Protein AF-A0A8L8JUY7-F1 (afdb_monomer_lite)

InterPro domains:
  IPR008166 Glycosyltransferase family 92 [PF01697] (178-238)

Secondary structure (DSSP, 8-state):
--B-PEEEETTEEEEEEEEE---GGGSS-EEEEEEEESS----EEE-TTS-EEE--S-EE-TT-TT-SBEEEEEEEEPPTT----SEEEEESSSEEEEEEEEEE-S---GGG-SEEEEEEEEEE-TTSS-HHHHHHHHHH--S-EEEEE--GGGHHHHHHHHTTT-EEEEEEB--SS-GGGBGGGGHHHHHHHHHHHHTTTEEEEEE--TTEEEEESS-TTTHHHHHS-TTB-EEPBPP-SS-S----EEE-GGGEEEE-SSSEEEESSTT-B---B-TTTEEEEE-SSSSS-TT--HHIIIIIHHHHHHHHHHHHHTTTT---

Foldseek 3Di:
DAQDWWDPDPFKTWSFWAFAQACFVVNGTWIKTKMWGQDWDWKWKAAPVRDIFTLPTWAFAPQQVNFSIGITISTGGADPPGDHDQWIWIDDPDTITGGHPYYFDNDQDPVQAQFAEEEQEFEDDDDPDDLLLLLLLLLVQQGEYEYEYADPVNVPSVVLVVVVVSHPDYHYYYDPDDLRRTPPSPRQVSVVVVLRVCRSHYQKYKFDYSQKDKDFLDDDPCQVVVVDDPQAAKEQEDDPDDDPFAQIIIGRSSQADGDDRGGRPGGSHPSHDYDYDYCNGMNMAGRDDDPTPPPPCVCCVVCVVVSVVSSVVSCVVSCVVPDD

pLDDT: mean 76.82, std 16.81, range [31.84, 97.31]

Organism: Heligmosomoides polygyrus (NCBI:txid6339)

Radius of gyration: 20.63 Å; chains: 1; bounding box: 58×47×54 Å

Sequence (324 aa):
LPKSFVNITSRTYALGAIHDARKGNMAAPCVRVLLVARFTQRFQCRFTSGAIVDGGKLYEMSENHAMAYGVYFLNCPVPDDEIVGDTVEVRCSFIARVPVIYNISKLVEAERYIYELTICLPFLFGRRYSGATLVEVFLMFRISLFVYLLHPRCCFIFSQHMALHTIRKLSRLRLPVDFKKIWHHGQLVAITDCLYRGMGVSRFVAFHDLDEFLIPQVSRSSTLNALFEENVASIPPSYVQISAKQTDCVVRPEMIFEQGIHHTSRVIQDHYVSPLVSNDILRLYHYKVSDGSKTDDTILENYGKLLRQRFEDVVERIGLYRSP

Structure (mmCIF, N/CA/C/O backbone):
data_AF-A0A8L8JUY7-F1
#
_entry.id   AF-A0A8L8JUY7-F1
#
loop_
_atom_site.group_PDB
_atom_site.id
_atom_site.type_symbol
_atom_site.label_atom_id
_atom_site.label_alt_id
_atom_site.label_comp_id
_atom_site.label_asym_id
_atom_site.label_entity_id
_atom_site.label_seq_id
_atom_site.pdbx_PDB_ins_code
_atom_site.Cartn_x
_atom_site.Cartn_y
_atom_site.Cartn_z
_atom_site.occupancy
_atom_site.B_iso_or_equiv
_atom_site.auth_seq_id
_atom_site.auth_comp_id
_atom_site.auth_asym_id
_atom_site.auth_atom_id
_atom_site.pdbx_PDB_model_num
ATOM 1 N N . LEU A 1 1 ? 0.920 18.711 0.097 1.00 42.81 1 LEU A N 1
ATOM 2 C CA . LEU A 1 1 ? 1.233 18.640 1.545 1.00 42.81 1 LEU A CA 1
ATOM 3 C C . LEU A 1 1 ? 1.702 17.225 1.879 1.00 42.81 1 LEU A C 1
ATOM 5 O O . LEU A 1 1 ? 1.214 16.303 1.231 1.00 42.81 1 LEU A O 1
ATOM 9 N N . PRO A 1 2 ? 2.675 17.036 2.789 1.00 59.06 2 PRO A N 1
ATOM 10 C CA . PRO A 1 2 ? 3.068 15.699 3.225 1.00 59.06 2 PRO A CA 1
ATOM 11 C C . PRO A 1 2 ? 1.879 14.984 3.870 1.00 59.06 2 PRO A C 1
ATOM 13 O O . PRO A 1 2 ? 1.101 15.618 4.580 1.00 59.06 2 PRO A O 1
ATOM 16 N N . LYS A 1 3 ? 1.739 13.677 3.630 1.00 74.94 3 LYS A N 1
ATOM 17 C CA . LYS A 1 3 ? 0.745 12.882 4.351 1.00 74.94 3 LYS A CA 1
ATOM 18 C C . LYS A 1 3 ? 1.127 12.839 5.828 1.00 74.94 3 LYS A C 1
ATOM 20 O O . LYS A 1 3 ? 2.264 12.499 6.167 1.00 74.94 3 LYS A O 1
ATOM 25 N N . SER A 1 4 ? 0.181 13.216 6.678 1.00 83.44 4 SER A N 1
ATOM 26 C CA . SER A 1 4 ? 0.314 13.228 8.131 1.00 83.44 4 SER A CA 1
ATOM 27 C C . SER A 1 4 ? -0.442 12.057 8.733 1.00 83.44 4 SER A C 1
ATOM 29 O O . SER A 1 4 ? -1.545 11.743 8.293 1.00 83.44 4 SER A O 1
ATOM 31 N N . PHE A 1 5 ? 0.131 11.457 9.768 1.00 93.56 5 PHE A N 1
ATOM 32 C CA . PHE A 1 5 ? -0.549 10.419 10.525 1.00 93.56 5 PHE A CA 1
ATOM 33 C C . PHE A 1 5 ? -1.476 11.034 11.572 1.00 93.56 5 PHE A C 1
ATOM 35 O O . PHE A 1 5 ? -1.113 12.004 12.240 1.00 93.56 5 PHE A O 1
ATOM 42 N N . VAL A 1 6 ? -2.644 10.428 11.750 1.00 95.19 6 VAL A N 1
ATOM 43 C CA . VAL A 1 6 ? -3.541 10.672 12.877 1.00 95.19 6 VAL A CA 1
ATOM 44 C C . VAL A 1 6 ? -3.044 9.859 14.067 1.00 95.19 6 VAL A C 1
ATOM 46 O O . VAL A 1 6 ? -2.837 8.649 13.969 1.00 95.19 6 VAL A O 1
ATOM 49 N N . ASN A 1 7 ? -2.839 10.522 15.200 1.00 94.75 7 ASN A N 1
ATOM 50 C CA . ASN A 1 7 ? -2.499 9.853 16.448 1.00 94.75 7 ASN A CA 1
ATOM 51 C C . ASN A 1 7 ? -3.759 9.190 17.032 1.00 94.75 7 ASN A C 1
ATOM 53 O O . ASN A 1 7 ? -4.730 9.886 17.319 1.00 94.75 7 ASN A O 1
ATOM 57 N N . ILE A 1 8 ? -3.747 7.863 17.179 1.00 93.50 8 ILE A N 1
ATOM 58 C CA . ILE A 1 8 ? -4.854 7.099 17.777 1.00 93.50 8 ILE A CA 1
ATOM 59 C C . ILE A 1 8 ? -4.574 6.866 19.264 1.00 93.50 8 ILE A C 1
ATOM 61 O O . ILE A 1 8 ? -5.425 7.092 20.121 1.00 93.50 8 ILE A O 1
ATOM 65 N N . THR A 1 9 ? -3.356 6.417 19.569 1.00 92.12 9 THR A N 1
ATOM 66 C CA . THR A 1 9 ? -2.832 6.232 20.927 1.00 92.12 9 THR A CA 1
ATOM 67 C C . THR A 1 9 ? -1.348 6.583 20.939 1.00 92.12 9 THR A C 1
ATOM 69 O O . THR A 1 9 ? -0.710 6.662 19.893 1.00 92.12 9 THR A O 1
ATOM 72 N N . SER A 1 10 ? -0.730 6.665 22.120 1.00 91.25 10 SER A N 1
ATOM 73 C CA . SER A 1 10 ? 0.714 6.932 22.256 1.00 91.25 10 SER A CA 1
ATOM 74 C C . SER A 1 10 ? 1.639 5.954 21.509 1.00 91.25 10 SER A C 1
ATOM 76 O O . SER A 1 10 ? 2.845 6.187 21.451 1.00 91.25 10 SER A O 1
ATOM 78 N N . ARG A 1 11 ? 1.105 4.847 20.971 1.00 93.25 11 ARG A N 1
ATOM 79 C CA . ARG A 1 11 ? 1.847 3.801 20.254 1.00 93.25 11 ARG A CA 1
ATOM 80 C C . ARG A 1 11 ? 1.153 3.318 18.974 1.00 93.25 11 ARG A C 1
ATOM 82 O O . ARG A 1 11 ? 1.563 2.286 18.445 1.00 93.25 11 ARG A O 1
ATOM 89 N N . THR A 1 12 ? 0.104 4.002 18.508 1.00 94.81 12 THR A N 1
ATOM 90 C CA . THR A 1 12 ? -0.666 3.627 17.308 1.00 94.81 12 THR A CA 1
ATOM 91 C C . THR A 1 12 ? -1.020 4.865 16.500 1.00 94.81 12 THR A C 1
ATOM 93 O O . THR A 1 12 ? -1.640 5.798 17.012 1.00 94.81 12 THR A O 1
ATOM 96 N N . TYR A 1 13 ? -0.662 4.848 15.221 1.00 95.81 13 TYR A N 1
ATOM 97 C CA . TYR A 1 13 ? -0.811 5.979 14.313 1.00 95.81 13 TYR A CA 1
ATOM 98 C C . TYR A 1 13 ? -1.468 5.520 13.014 1.00 95.81 13 TYR A C 1
ATOM 100 O O . TYR A 1 13 ? -1.022 4.538 12.428 1.00 95.81 13 TYR A O 1
ATOM 108 N N . ALA A 1 14 ? -2.484 6.233 12.535 1.00 96.00 14 ALA A N 1
ATOM 109 C CA . ALA A 1 14 ? -3.163 5.923 11.280 1.00 96.00 14 ALA A CA 1
ATOM 110 C C . ALA A 1 14 ? -2.691 6.843 10.155 1.00 96.00 14 ALA A C 1
ATOM 112 O O . ALA A 1 14 ? -2.712 8.060 10.317 1.00 96.00 14 ALA A O 1
ATOM 113 N N . LEU A 1 15 ? -2.306 6.291 9.001 1.00 95.31 15 LEU A N 1
ATOM 114 C CA . LEU A 1 15 ? -2.060 7.113 7.808 1.00 95.31 15 LEU A CA 1
ATOM 115 C C . LEU A 1 15 ? -3.378 7.631 7.213 1.00 95.31 15 LEU A C 1
ATOM 117 O O . LEU A 1 15 ? -3.451 8.756 6.725 1.00 95.31 15 LEU A O 1
ATOM 121 N N . GLY A 1 16 ? -4.403 6.784 7.236 1.00 96.12 16 GLY A N 1
ATOM 122 C CA . GLY A 1 16 ? -5.716 7.031 6.659 1.00 96.12 16 GLY A CA 1
ATOM 123 C C . GLY A 1 16 ? -6.511 5.733 6.548 1.00 96.12 16 GLY A C 1
ATOM 124 O O . GLY A 1 16 ? -5.988 4.643 6.800 1.00 96.12 16 GLY A O 1
ATOM 125 N N . ALA A 1 17 ? -7.775 5.873 6.179 1.00 97.31 17 ALA A N 1
ATOM 126 C CA . ALA A 1 17 ? -8.701 4.782 5.952 1.00 97.31 17 ALA A CA 1
ATOM 127 C C . ALA A 1 17 ? -8.963 4.579 4.452 1.00 97.31 17 ALA A C 1
ATOM 129 O O . ALA A 1 17 ? -8.913 5.519 3.660 1.00 97.31 17 ALA A O 1
ATOM 130 N N . ILE A 1 18 ? -9.243 3.346 4.060 1.00 96.19 18 ILE A N 1
ATOM 131 C CA . ILE A 1 18 ? -9.614 2.948 2.705 1.00 96.19 18 ILE A CA 1
ATOM 132 C C . ILE A 1 18 ? -11.001 2.338 2.794 1.00 96.19 18 ILE A C 1
ATOM 134 O O . ILE A 1 18 ? -11.175 1.355 3.508 1.00 96.19 18 ILE A O 1
ATOM 138 N N . HIS A 1 19 ? -11.969 2.880 2.067 1.00 95.12 19 HIS A N 1
ATOM 139 C CA . HIS A 1 19 ? -13.214 2.166 1.831 1.00 95.12 19 HIS A CA 1
ATOM 140 C C . HIS A 1 19 ? -12.973 1.142 0.723 1.00 95.12 19 HIS A C 1
ATOM 142 O O . HIS A 1 19 ? -12.777 1.516 -0.430 1.00 95.12 19 HIS A O 1
ATOM 148 N N . ASP A 1 20 ? -12.916 -0.137 1.080 1.00 93.25 20 ASP A N 1
ATOM 149 C CA . ASP A 1 20 ? -12.695 -1.241 0.155 1.00 93.25 20 ASP A CA 1
ATOM 150 C C . ASP A 1 20 ? -14.010 -1.988 -0.068 1.00 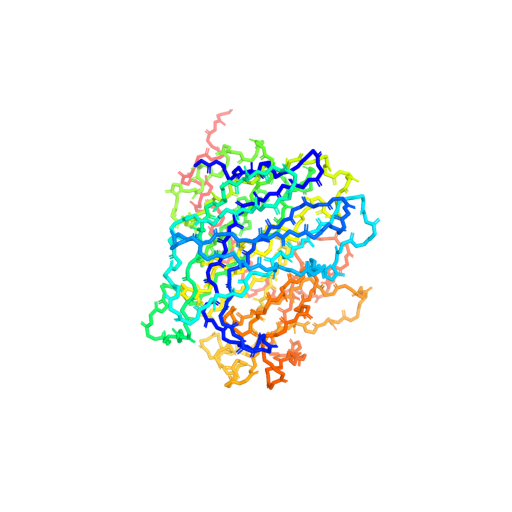93.25 20 ASP A C 1
ATOM 152 O O . ASP A 1 20 ? -14.409 -2.840 0.730 1.00 93.25 20 ASP A O 1
ATOM 156 N N . ALA A 1 21 ? -14.710 -1.645 -1.152 1.00 91.19 21 ALA A N 1
ATOM 157 C CA . ALA A 1 21 ? -15.993 -2.259 -1.466 1.00 91.19 21 ALA A CA 1
ATOM 158 C C . ALA A 1 21 ? -15.854 -3.683 -2.035 1.00 91.19 21 ALA A C 1
ATOM 160 O O . ALA A 1 21 ? -16.863 -4.382 -2.185 1.00 91.19 21 ALA A O 1
ATOM 161 N N . ARG A 1 22 ? -14.629 -4.128 -2.357 1.00 89.00 22 ARG A N 1
ATOM 162 C CA . ARG A 1 22 ? -14.361 -5.487 -2.841 1.00 89.00 22 ARG A CA 1
ATOM 163 C C . ARG A 1 22 ? -14.648 -6.476 -1.712 1.00 89.00 22 ARG A C 1
ATOM 165 O O . ARG A 1 22 ? -14.161 -6.314 -0.599 1.00 89.00 22 ARG A O 1
ATOM 172 N N . LYS A 1 23 ? -15.416 -7.531 -2.000 1.00 78.25 23 LYS A N 1
ATOM 173 C CA . LYS A 1 23 ? -15.716 -8.573 -1.001 1.00 78.25 23 LYS A CA 1
ATOM 174 C C . LYS A 1 23 ? -14.525 -9.501 -0.765 1.00 78.25 23 LYS A C 1
ATOM 176 O O . LYS A 1 23 ? -14.267 -9.870 0.376 1.00 78.25 23 LYS A O 1
ATOM 181 N N . GLY A 1 24 ? -13.779 -9.835 -1.823 1.00 75.62 24 GLY A N 1
ATOM 182 C CA . GLY A 1 24 ? -12.614 -10.718 -1.742 1.00 75.62 24 GLY A CA 1
ATOM 183 C C . GLY A 1 24 ? -12.865 -11.984 -0.913 1.00 75.62 24 GLY A C 1
ATOM 184 O O . GLY A 1 24 ? -13.995 -12.451 -0.787 1.00 75.62 24 GLY A O 1
ATOM 185 N N . ASN A 1 25 ? -11.815 -12.460 -0.252 1.00 77.81 25 ASN A N 1
ATOM 186 C CA . ASN A 1 25 ? -11.887 -13.478 0.800 1.00 77.81 25 ASN A CA 1
ATOM 187 C C . ASN A 1 25 ? -12.339 -12.918 2.169 1.00 77.81 25 ASN A C 1
ATOM 189 O O . ASN A 1 25 ? -12.130 -13.554 3.198 1.00 77.81 25 ASN A O 1
ATOM 193 N N . MET A 1 26 ? -12.906 -11.709 2.224 1.00 70.06 26 MET A N 1
ATOM 194 C CA . MET A 1 26 ? -13.279 -11.040 3.480 1.00 70.06 26 MET A CA 1
ATOM 195 C C . MET A 1 26 ? -14.757 -11.160 3.843 1.00 70.06 26 MET A C 1
ATOM 197 O O . MET A 1 26 ? -15.187 -10.557 4.822 1.00 70.06 26 MET A O 1
ATOM 201 N N . ALA A 1 27 ? -15.535 -11.893 3.045 1.00 77.38 27 ALA A N 1
ATOM 202 C CA . ALA A 1 27 ? -16.989 -12.043 3.141 1.00 77.38 27 ALA A CA 1
ATOM 203 C C . ALA A 1 27 ? -17.819 -10.754 2.917 1.00 77.38 27 ALA A C 1
ATOM 205 O O . ALA A 1 27 ? -18.896 -10.839 2.325 1.00 77.38 27 ALA A O 1
ATOM 206 N N . ALA A 1 28 ? -17.331 -9.565 3.295 1.00 84.94 28 ALA A N 1
ATOM 207 C CA . ALA A 1 28 ? -18.049 -8.291 3.192 1.00 84.94 28 ALA A CA 1
ATOM 208 C C . ALA A 1 28 ? -17.132 -7.097 2.830 1.00 84.94 28 ALA A C 1
ATOM 210 O O . ALA A 1 28 ? -15.917 -7.171 3.036 1.00 84.94 28 ALA A O 1
ATOM 211 N N . PRO A 1 29 ? -17.699 -5.988 2.301 1.00 91.12 29 PRO A N 1
ATOM 212 C CA . PRO A 1 29 ? -17.009 -4.702 2.187 1.00 91.12 29 PRO A CA 1
ATOM 213 C C . PRO A 1 29 ? -16.414 -4.240 3.520 1.00 91.12 29 PRO A C 1
ATOM 215 O O . PRO A 1 29 ? -16.967 -4.500 4.591 1.00 91.12 29 PRO A O 1
ATOM 218 N N . CYS A 1 30 ? -15.293 -3.527 3.463 1.00 93.62 30 CYS A N 1
ATOM 219 C CA . CYS A 1 30 ? -14.545 -3.173 4.661 1.00 93.62 30 CYS A CA 1
ATOM 220 C C . CYS A 1 30 ? -13.948 -1.768 4.569 1.00 93.62 30 CYS A C 1
ATOM 222 O O . CYS A 1 30 ? -13.365 -1.397 3.552 1.00 93.62 30 CYS A O 1
ATOM 224 N N . VAL A 1 31 ? -14.022 -0.999 5.656 1.00 96.00 31 VAL A N 1
ATOM 225 C CA . VAL A 1 31 ? -13.144 0.155 5.845 1.00 96.00 31 VAL A CA 1
ATOM 226 C C . VAL A 1 31 ? -11.861 -0.313 6.516 1.00 96.00 31 VAL A C 1
ATOM 228 O O . VAL A 1 31 ? -11.876 -0.809 7.640 1.00 96.00 31 VAL A O 1
ATOM 231 N N . ARG A 1 32 ? -10.734 -0.139 5.830 1.00 95.56 32 ARG A N 1
ATOM 232 C CA . ARG A 1 32 ? -9.413 -0.544 6.310 1.00 95.56 32 ARG A CA 1
ATOM 233 C C . ARG A 1 32 ? -8.631 0.660 6.768 1.00 95.56 32 ARG A C 1
ATOM 235 O O . ARG A 1 32 ? -8.347 1.547 5.967 1.00 95.56 32 ARG A O 1
ATOM 242 N N . VAL A 1 33 ? -8.219 0.682 8.024 1.00 97.19 33 VAL A N 1
ATOM 243 C CA . VAL A 1 33 ? -7.339 1.733 8.529 1.00 97.19 33 VAL A CA 1
ATOM 244 C C . VAL A 1 33 ? -5.900 1.244 8.479 1.00 97.19 33 VAL A C 1
ATOM 246 O O . VAL A 1 33 ? -5.567 0.253 9.128 1.00 97.19 33 VAL A O 1
ATOM 249 N N . LEU A 1 34 ? -5.053 1.934 7.711 1.00 96.81 34 LEU A N 1
ATOM 250 C CA . LEU A 1 34 ? -3.624 1.633 7.628 1.00 96.81 34 LEU A CA 1
ATOM 251 C C . LEU A 1 34 ? -2.909 2.209 8.852 1.00 96.81 34 LEU A C 1
ATOM 253 O O . LEU A 1 34 ? -2.829 3.431 9.019 1.00 96.81 34 LEU A O 1
ATOM 257 N N . LEU A 1 35 ? -2.387 1.324 9.696 1.00 96.38 35 LEU A N 1
ATOM 258 C CA . LEU A 1 35 ? -1.795 1.652 10.986 1.00 96.38 35 LEU A CA 1
ATOM 259 C C . LEU A 1 35 ? -0.292 1.372 11.015 1.00 96.38 35 LEU A C 1
ATOM 261 O O . LEU A 1 35 ? 0.181 0.375 10.479 1.00 96.38 35 LEU A O 1
ATOM 265 N N . VAL A 1 36 ? 0.439 2.217 11.738 1.00 96.31 36 VAL A N 1
ATOM 266 C CA . VAL A 1 36 ? 1.770 1.926 12.281 1.00 96.31 36 VAL A CA 1
ATOM 267 C C . VAL A 1 36 ? 1.619 1.773 13.793 1.00 96.31 36 VAL A C 1
ATOM 269 O O . VAL A 1 36 ? 1.204 2.722 14.465 1.00 96.31 36 VAL A O 1
ATOM 272 N N . ALA A 1 37 ? 1.927 0.593 14.335 1.00 95.06 37 ALA A N 1
ATOM 273 C CA . ALA A 1 37 ? 1.639 0.258 15.732 1.00 95.06 37 ALA A CA 1
ATOM 274 C C . ALA A 1 37 ? 2.726 -0.610 16.385 1.00 95.06 37 ALA A C 1
ATOM 276 O O . ALA A 1 37 ? 3.396 -1.387 15.709 1.00 95.06 37 ALA A O 1
ATOM 277 N N . ARG A 1 38 ? 2.899 -0.478 17.710 1.00 91.38 38 ARG A N 1
ATOM 278 C CA . ARG A 1 38 ? 3.869 -1.271 18.498 1.00 91.38 38 ARG A CA 1
ATOM 279 C C . ARG A 1 38 ? 3.331 -2.636 18.952 1.00 91.38 38 ARG A C 1
ATOM 281 O O . ARG A 1 38 ? 4.103 -3.568 19.123 1.00 91.38 38 ARG A O 1
ATOM 288 N N . PHE A 1 39 ? 2.025 -2.740 19.200 1.00 73.81 39 PHE A N 1
ATOM 289 C CA . PHE A 1 39 ? 1.366 -3.952 19.700 1.00 73.81 39 PHE A CA 1
ATOM 290 C C . PHE A 1 39 ? -0.046 -4.062 19.125 1.00 73.81 39 PHE A C 1
ATOM 292 O O . PHE A 1 39 ? -0.686 -3.042 18.864 1.00 73.81 39 PHE A O 1
ATOM 299 N N . THR A 1 40 ? -0.559 -5.286 18.993 1.00 68.88 40 THR A N 1
ATOM 300 C CA . THR A 1 40 ? -1.950 -5.523 18.598 1.00 68.88 40 THR A CA 1
ATOM 301 C C . THR A 1 40 ? -2.887 -5.196 19.758 1.00 68.88 40 THR A C 1
ATOM 303 O O . THR A 1 40 ? -2.897 -5.889 20.775 1.00 68.88 40 THR A O 1
ATOM 306 N N . GLN A 1 41 ? -3.679 -4.141 19.598 1.00 79.62 41 GLN A N 1
ATOM 307 C CA . GLN A 1 41 ? -4.780 -3.776 20.489 1.00 79.62 41 GLN A CA 1
ATOM 308 C C . GLN A 1 41 ? -6.101 -3.979 19.735 1.00 79.62 41 GLN A C 1
ATOM 310 O O . GLN A 1 41 ? -6.107 -3.990 18.502 1.00 79.62 41 GLN A O 1
ATOM 315 N N . ARG A 1 42 ? -7.212 -4.178 20.453 1.00 88.75 42 ARG A N 1
ATOM 316 C CA . ARG A 1 42 ? -8.540 -4.238 19.824 1.00 88.75 42 ARG A CA 1
ATOM 317 C C . ARG A 1 42 ? -9.078 -2.824 19.679 1.00 88.75 42 ARG A C 1
ATOM 319 O O . ARG A 1 42 ? -9.016 -2.044 20.628 1.00 88.75 42 ARG A O 1
ATOM 326 N N . PHE A 1 43 ? -9.600 -2.518 18.502 1.00 93.38 43 PHE A N 1
ATOM 327 C CA . PHE A 1 43 ? -10.190 -1.225 18.188 1.00 93.38 43 PHE A CA 1
ATOM 328 C C . PHE A 1 43 ? -11.600 -1.436 17.655 1.00 93.38 43 PHE A C 1
ATOM 330 O O . PHE A 1 43 ? -11.873 -2.421 16.971 1.00 93.38 43 PHE A O 1
ATOM 337 N N . GLN A 1 44 ? -12.477 -0.483 17.937 1.00 95.81 44 GLN A N 1
ATOM 338 C CA . GLN A 1 44 ? -13.793 -0.407 17.316 1.00 95.81 44 GLN A CA 1
ATOM 339 C C . GLN A 1 44 ? -13.811 0.718 16.294 1.00 95.81 44 GLN A C 1
ATOM 341 O O . GLN A 1 44 ? -13.071 1.696 16.418 1.00 95.81 44 GLN A O 1
ATOM 346 N N . CYS A 1 45 ? -14.691 0.598 15.313 1.00 96.50 45 CYS A N 1
ATOM 347 C CA . CYS A 1 45 ? -14.892 1.621 14.303 1.00 96.50 45 CYS A CA 1
ATOM 348 C C . CYS A 1 45 ? -16.325 2.118 14.399 1.00 96.50 45 CYS A C 1
ATOM 350 O O . CYS A 1 45 ? -17.250 1.312 14.480 1.00 96.50 45 CYS A O 1
ATOM 352 N N . ARG A 1 46 ? -16.504 3.437 14.416 1.00 96.19 46 ARG A N 1
ATOM 353 C CA . ARG A 1 46 ? -17.816 4.066 14.334 1.00 96.19 46 ARG A CA 1
ATOM 354 C C . ARG A 1 46 ? -17.947 4.809 13.013 1.00 96.19 46 ARG A C 1
ATOM 356 O O . ARG A 1 46 ? -17.095 5.631 12.666 1.00 96.19 46 ARG A O 1
ATOM 363 N N . PHE A 1 47 ? -19.005 4.480 12.288 1.00 95.75 47 PHE A N 1
ATOM 364 C CA . PHE A 1 47 ? -19.327 5.066 10.996 1.00 95.75 47 PHE A CA 1
ATOM 365 C C . PHE A 1 47 ? -20.240 6.289 11.141 1.00 95.75 47 PHE A C 1
ATOM 367 O O . PHE A 1 47 ? -20.658 6.650 12.246 1.00 95.75 47 PHE A O 1
ATOM 374 N N . THR A 1 48 ? -20.512 6.963 10.023 1.00 89.81 48 THR A N 1
ATOM 375 C CA . THR A 1 48 ? -21.215 8.251 9.995 1.00 89.81 48 THR A CA 1
ATOM 376 C C . THR A 1 48 ? -22.660 8.142 10.483 1.00 89.81 48 THR A C 1
ATOM 378 O O . THR A 1 48 ? -23.115 9.057 11.167 1.00 89.81 48 THR A O 1
ATOM 381 N N . SER A 1 49 ? -23.350 7.024 10.228 1.00 90.44 49 SER A N 1
ATOM 382 C CA . SER A 1 49 ? -24.705 6.784 10.756 1.00 90.44 49 SER A CA 1
ATOM 383 C C . SER A 1 49 ? -24.740 6.624 12.285 1.00 90.44 49 SER A C 1
ATOM 385 O O . SER A 1 49 ? -25.792 6.722 12.913 1.00 90.44 49 SER A O 1
ATOM 387 N N . GLY A 1 50 ? -23.580 6.363 12.896 1.00 91.19 50 GLY A N 1
ATOM 388 C CA . GLY A 1 50 ? -23.440 5.996 14.296 1.00 91.19 50 GLY A CA 1
ATOM 389 C C . GLY A 1 50 ? -23.243 4.500 14.541 1.00 91.19 50 GLY A C 1
ATOM 390 O O . GLY A 1 50 ? -22.942 4.157 15.686 1.00 91.19 50 GLY A O 1
ATOM 391 N N . ALA A 1 51 ? -23.338 3.640 13.518 1.00 94.75 51 ALA A N 1
ATOM 392 C CA . ALA A 1 51 ? -23.053 2.210 13.634 1.00 94.75 51 ALA A CA 1
ATOM 393 C C . ALA A 1 51 ? -21.642 1.959 14.190 1.00 94.75 51 ALA A C 1
ATOM 395 O O . ALA A 1 51 ? -20.676 2.596 13.764 1.00 94.75 51 ALA A O 1
ATOM 396 N N . ILE A 1 52 ? -21.523 1.032 15.145 1.00 95.50 52 ILE A N 1
ATOM 397 C CA . ILE A 1 52 ? -20.257 0.660 15.788 1.00 95.50 52 ILE A CA 1
ATOM 398 C C . ILE A 1 52 ? -19.971 -0.809 15.500 1.00 95.50 52 ILE A C 1
ATOM 400 O O . ILE A 1 52 ? -20.805 -1.666 15.783 1.00 95.50 52 ILE A O 1
ATOM 404 N N . VAL A 1 53 ? -18.774 -1.098 14.996 1.00 95.25 53 VAL A N 1
ATOM 405 C CA . VAL A 1 53 ? -18.311 -2.461 14.705 1.00 95.25 53 VAL A CA 1
ATOM 406 C C . VAL A 1 53 ? -17.014 -2.768 15.452 1.00 95.25 53 VAL A C 1
ATOM 408 O O . VAL A 1 53 ? -16.177 -1.882 15.650 1.00 95.25 53 VAL A O 1
ATOM 411 N N . ASP A 1 54 ? -16.834 -4.024 15.870 1.00 93.81 54 ASP A N 1
ATOM 412 C CA . ASP A 1 54 ? -15.527 -4.513 16.327 1.00 93.81 54 ASP A CA 1
ATOM 413 C C . ASP A 1 54 ? -14.629 -4.698 15.099 1.00 93.81 54 ASP A C 1
ATOM 415 O O . ASP A 1 54 ? -14.953 -5.475 14.202 1.00 93.81 54 ASP A O 1
ATOM 419 N N . GLY A 1 55 ? -13.505 -3.980 15.053 1.00 89.31 55 GLY A N 1
ATOM 420 C CA . GLY A 1 55 ? -12.510 -4.153 13.994 1.00 89.31 55 GLY A CA 1
ATOM 421 C C . GLY A 1 55 ? -11.619 -5.385 14.202 1.00 89.31 55 GLY A C 1
ATOM 422 O O . GLY A 1 55 ? -10.729 -5.663 13.398 1.00 89.31 55 GLY A O 1
ATOM 423 N N . GLY A 1 56 ? -11.846 -6.128 15.290 1.00 85.81 56 GLY A N 1
ATOM 424 C CA . GLY A 1 56 ? -11.238 -7.422 15.549 1.00 85.81 56 GLY A CA 1
ATOM 425 C C . GLY A 1 56 ? -9.744 -7.342 15.855 1.00 85.81 56 GLY A C 1
ATOM 426 O O . GLY A 1 56 ? -9.230 -6.361 16.402 1.00 85.81 56 GLY A O 1
ATOM 427 N N . LYS A 1 57 ? -9.033 -8.430 15.542 1.00 88.69 57 LYS A N 1
ATOM 428 C CA . LYS A 1 57 ? -7.570 -8.471 15.617 1.00 88.69 57 LYS A CA 1
ATOM 429 C C . LYS A 1 57 ? -7.002 -7.699 14.428 1.00 88.69 57 LYS A C 1
ATOM 431 O O . LYS A 1 57 ? -7.405 -7.938 13.292 1.00 88.69 57 LYS A O 1
ATOM 436 N N . LEU A 1 58 ? -6.024 -6.833 14.692 1.00 93.38 58 LEU A N 1
ATOM 437 C CA . LEU A 1 58 ? -5.262 -6.185 13.629 1.00 93.38 58 LEU A CA 1
ATOM 438 C C . LEU A 1 58 ? -4.657 -7.233 12.691 1.00 93.38 58 LEU A C 1
ATOM 440 O O . LEU A 1 58 ? -4.019 -8.188 13.140 1.00 93.38 58 LEU A O 1
ATOM 444 N N . TYR A 1 59 ? -4.840 -7.021 11.395 1.00 93.12 59 TYR A N 1
ATOM 445 C CA . TYR A 1 59 ? -4.145 -7.779 10.373 1.00 93.12 59 TYR A CA 1
ATOM 446 C C . TYR A 1 59 ? -2.701 -7.290 10.303 1.00 93.12 59 TYR A C 1
ATOM 448 O O . TYR A 1 59 ? -2.457 -6.132 9.967 1.00 93.12 59 TYR A O 1
ATOM 456 N N . GLU A 1 60 ? -1.764 -8.157 10.666 1.00 93.75 60 GLU A N 1
ATOM 457 C CA . GLU A 1 60 ? -0.334 -7.885 10.594 1.00 93.75 60 GLU A CA 1
ATOM 458 C C . GLU A 1 60 ? 0.182 -8.148 9.178 1.00 93.75 60 GLU A C 1
ATOM 460 O O . GLU A 1 60 ? -0.065 -9.218 8.627 1.00 93.75 60 GLU A O 1
ATOM 465 N N . MET A 1 61 ? 0.888 -7.177 8.595 1.00 92.44 61 MET A N 1
ATOM 466 C CA . MET A 1 61 ? 1.521 -7.350 7.286 1.00 92.44 61 MET A CA 1
ATOM 467 C C . MET A 1 61 ? 2.772 -8.234 7.376 1.00 92.44 61 MET A C 1
ATOM 469 O O . MET A 1 61 ? 3.481 -8.238 8.384 1.00 92.44 61 MET A O 1
ATOM 473 N N . SER A 1 62 ? 3.070 -8.947 6.290 1.00 88.38 62 SER A N 1
ATOM 474 C CA . SER A 1 62 ? 3.991 -10.094 6.259 1.00 88.38 62 SER A CA 1
ATOM 475 C C . SER A 1 62 ? 5.464 -9.738 6.506 1.00 88.38 62 SER A C 1
ATOM 477 O O . SER A 1 62 ? 6.254 -10.600 6.882 1.00 88.38 62 SER A O 1
ATOM 479 N N . GLU A 1 63 ? 5.848 -8.467 6.359 1.00 86.56 63 GLU A N 1
ATOM 480 C CA . GLU A 1 63 ? 7.245 -8.014 6.461 1.00 86.56 63 GLU A CA 1
ATOM 481 C C . GLU A 1 63 ? 7.468 -6.996 7.589 1.00 86.56 63 GLU A C 1
ATOM 483 O O . GLU A 1 63 ? 8.212 -6.025 7.454 1.00 86.56 63 GLU A O 1
ATOM 488 N N . ASN A 1 64 ? 6.846 -7.218 8.746 1.00 89.75 64 ASN A N 1
ATOM 489 C CA . ASN A 1 64 ? 7.153 -6.436 9.949 1.00 89.75 64 ASN A CA 1
ATOM 490 C C . ASN A 1 64 ? 8.472 -6.841 10.629 1.00 89.75 64 ASN A C 1
ATOM 492 O O . ASN A 1 64 ? 9.021 -6.051 11.401 1.00 89.75 64 ASN A O 1
ATOM 496 N N . HIS A 1 65 ? 8.990 -8.048 10.355 1.00 88.50 65 HIS A N 1
ATOM 497 C CA . HIS A 1 65 ? 10.281 -8.565 10.848 1.00 88.50 65 HIS A CA 1
ATOM 498 C C . HIS A 1 65 ? 10.513 -8.380 12.360 1.00 88.50 65 HIS A C 1
ATOM 500 O O . HIS A 1 65 ? 11.618 -8.057 12.793 1.00 88.50 65 HIS A O 1
ATOM 506 N N . ALA A 1 66 ? 9.460 -8.563 13.167 1.00 88.50 66 ALA A N 1
ATOM 507 C CA . ALA A 1 66 ? 9.492 -8.422 14.628 1.00 88.50 66 ALA A CA 1
ATOM 508 C C . ALA A 1 66 ? 10.069 -7.079 15.130 1.00 88.50 66 ALA A C 1
ATOM 510 O O . ALA A 1 66 ? 10.565 -6.974 16.255 1.00 88.50 66 ALA A O 1
ATOM 511 N N . MET A 1 67 ? 10.008 -6.036 14.299 1.00 92.75 67 MET A N 1
ATOM 512 C CA . MET A 1 67 ? 10.453 -4.703 14.675 1.00 92.75 67 MET A CA 1
ATOM 513 C C . MET A 1 67 ? 9.537 -4.105 15.737 1.00 92.75 67 MET A C 1
ATOM 515 O O . MET A 1 67 ? 8.378 -4.489 15.883 1.00 92.75 67 MET A O 1
ATOM 519 N N . ALA A 1 68 ? 10.058 -3.123 16.480 1.00 94.44 68 ALA A N 1
ATOM 520 C CA . ALA A 1 68 ? 9.297 -2.496 17.554 1.00 94.44 68 ALA A CA 1
ATOM 521 C C . ALA A 1 68 ? 7.958 -1.937 17.053 1.00 94.44 68 ALA A C 1
ATOM 523 O O . ALA A 1 68 ? 6.967 -2.061 17.749 1.00 94.44 68 ALA A O 1
ATOM 524 N N . TYR A 1 69 ? 7.916 -1.337 15.867 1.00 96.25 69 TYR A N 1
ATOM 525 C CA . TYR A 1 69 ? 6.685 -0.968 15.183 1.00 96.25 69 TYR A CA 1
ATOM 526 C C . TYR A 1 69 ? 6.517 -1.807 13.920 1.00 96.25 69 TYR A C 1
ATOM 528 O O . TYR A 1 69 ? 7.459 -1.953 13.140 1.00 96.25 69 TYR A O 1
ATOM 536 N N . GLY A 1 70 ? 5.292 -2.277 13.709 1.00 95.19 70 GLY A N 1
ATOM 537 C CA . GLY A 1 70 ? 4.844 -2.918 12.480 1.00 95.19 70 GLY A CA 1
ATOM 538 C C . GLY A 1 70 ? 3.778 -2.095 11.760 1.00 95.19 70 GLY A C 1
ATOM 539 O O . GLY A 1 70 ? 3.244 -1.121 12.303 1.00 95.19 70 GLY A O 1
ATOM 540 N N . VAL A 1 71 ? 3.470 -2.508 10.537 1.00 95.19 71 VAL A N 1
ATOM 541 C CA . VAL A 1 71 ? 2.369 -2.014 9.715 1.00 95.19 71 VAL A CA 1
ATOM 542 C C . VAL A 1 71 ? 1.214 -3.008 9.781 1.00 95.19 71 VAL A C 1
ATOM 544 O O . VAL A 1 71 ? 1.416 -4.225 9.719 1.00 95.19 71 VAL A O 1
ATOM 547 N N . TYR A 1 72 ? 0.007 -2.477 9.954 1.00 95.88 72 TYR A N 1
ATOM 548 C CA . TYR A 1 72 ? -1.199 -3.263 10.169 1.00 95.88 72 TYR A CA 1
ATOM 549 C C . TYR A 1 72 ? -2.391 -2.676 9.419 1.00 95.88 72 TYR A C 1
ATOM 551 O O . TYR A 1 72 ? -2.463 -1.464 9.202 1.00 95.88 72 TYR A O 1
ATOM 559 N N . PHE A 1 73 ? -3.381 -3.522 9.145 1.00 95.62 73 PHE A N 1
ATOM 560 C CA . PHE A 1 73 ? -4.743 -3.075 8.880 1.00 95.62 73 PHE A CA 1
ATOM 561 C C . PHE A 1 73 ? -5.642 -3.322 10.089 1.00 95.62 73 PHE A C 1
ATOM 563 O O . PHE A 1 73 ? -5.740 -4.440 10.594 1.00 95.62 73 PHE A O 1
ATOM 570 N N . LEU A 1 74 ? -6.353 -2.281 10.516 1.00 95.69 74 LEU A N 1
ATOM 571 C CA . LEU A 1 74 ? -7.604 -2.451 11.249 1.00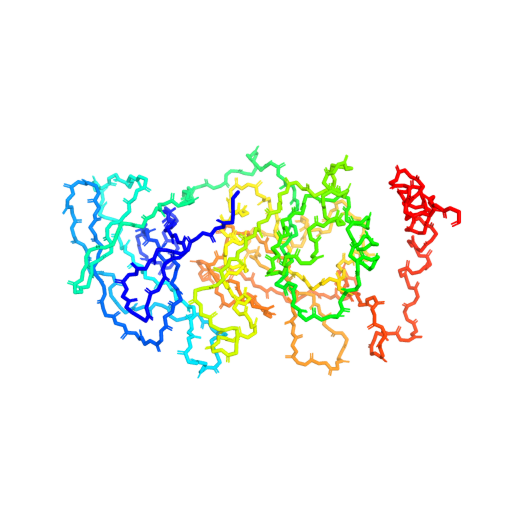 95.69 74 LEU A CA 1
ATOM 572 C C . LEU A 1 74 ? -8.722 -2.595 10.218 1.00 95.69 74 LEU A C 1
ATOM 574 O O . LEU A 1 74 ? -8.960 -1.665 9.450 1.00 95.69 74 LEU A O 1
ATOM 578 N N . ASN A 1 75 ? -9.377 -3.750 10.189 1.00 94.62 75 ASN A N 1
ATOM 579 C CA . ASN A 1 75 ? -10.444 -4.040 9.239 1.00 94.62 75 ASN A CA 1
ATOM 580 C C . ASN A 1 75 ? -11.794 -3.835 9.929 1.00 94.62 75 ASN A C 1
ATOM 582 O O . ASN A 1 75 ? -12.148 -4.603 10.814 1.00 94.62 75 ASN A O 1
ATOM 586 N N . CYS A 1 76 ? -12.535 -2.808 9.528 1.00 95.19 76 CYS A N 1
ATOM 587 C CA . CYS A 1 76 ? -13.872 -2.497 10.019 1.00 95.19 76 CYS A CA 1
ATOM 588 C C . CYS A 1 76 ? -14.910 -2.978 8.987 1.00 95.19 76 CYS A C 1
ATOM 590 O O . CYS A 1 76 ? -15.054 -2.324 7.948 1.00 95.19 76 CYS A O 1
ATOM 592 N N . PRO A 1 77 ? -15.611 -4.107 9.191 1.00 94.56 77 PRO A N 1
ATOM 593 C CA . PRO A 1 77 ? -16.673 -4.532 8.278 1.00 94.56 77 PRO A CA 1
ATOM 594 C C . PRO A 1 77 ? -17.738 -3.439 8.153 1.00 94.56 77 PRO A C 1
ATOM 596 O O . PRO A 1 77 ? -18.135 -2.857 9.162 1.00 94.56 77 PRO A O 1
ATOM 599 N N . VAL A 1 78 ? -18.164 -3.136 6.929 1.00 94.06 78 VAL A N 1
ATOM 600 C CA . VAL A 1 78 ? -19.194 -2.122 6.669 1.00 94.06 78 VAL A CA 1
ATOM 601 C C . VAL A 1 78 ? -20.567 -2.802 6.745 1.00 94.06 78 VAL A C 1
ATOM 603 O O . VAL A 1 78 ? -20.782 -3.751 5.988 1.00 94.06 78 VAL A O 1
ATOM 606 N N . PRO A 1 79 ? -21.476 -2.377 7.644 1.00 92.44 79 PRO A N 1
ATOM 607 C CA . PRO A 1 79 ? -22.852 -2.883 7.679 1.00 92.44 79 PRO A CA 1
ATOM 608 C C . PRO A 1 79 ? -23.599 -2.621 6.360 1.00 92.44 79 PRO A C 1
ATOM 610 O O . PRO A 1 79 ? -23.301 -1.643 5.680 1.00 92.44 79 PRO A O 1
ATOM 613 N N . ASP A 1 80 ? -24.582 -3.458 6.010 1.00 87.75 80 ASP A N 1
ATOM 614 C CA . ASP A 1 80 ? -25.249 -3.410 4.693 1.00 87.75 80 ASP A CA 1
ATOM 615 C C . ASP A 1 80 ? -25.927 -2.060 4.378 1.00 87.75 80 ASP A C 1
ATOM 617 O O . ASP A 1 80 ? -25.875 -1.608 3.234 1.00 87.75 80 ASP A O 1
ATOM 621 N N . ASP A 1 81 ? -26.486 -1.385 5.387 1.00 85.56 81 ASP A N 1
ATOM 622 C CA . ASP A 1 81 ? -27.169 -0.087 5.246 1.00 85.56 81 ASP A CA 1
ATOM 623 C C . ASP A 1 81 ? -26.256 1.124 5.531 1.00 85.56 81 ASP A C 1
ATOM 625 O O . ASP A 1 81 ? -26.718 2.265 5.621 1.00 85.56 81 ASP A O 1
ATOM 629 N N . GLU A 1 82 ? -24.949 0.904 5.709 1.00 89.75 82 GLU A N 1
ATOM 630 C CA . GLU A 1 82 ? -24.019 1.967 6.081 1.00 89.75 82 GLU A CA 1
ATOM 631 C C . GLU A 1 82 ? -23.485 2.725 4.862 1.00 89.75 82 GLU A C 1
ATOM 633 O O . GLU A 1 82 ? -22.923 2.151 3.926 1.00 89.75 82 GLU A O 1
ATOM 638 N N . ILE A 1 83 ? -23.554 4.056 4.925 1.00 88.44 83 ILE A N 1
ATOM 639 C CA . ILE A 1 83 ? -22.850 4.930 3.987 1.00 88.44 83 ILE A CA 1
ATOM 640 C C . ILE A 1 83 ? -21.506 5.316 4.600 1.00 88.44 83 ILE A C 1
ATOM 642 O O . ILE A 1 83 ? -21.435 5.989 5.630 1.00 88.44 83 ILE A O 1
ATOM 646 N N . VAL A 1 84 ? -20.420 4.929 3.934 1.00 92.31 84 VAL A N 1
ATOM 647 C CA . VAL A 1 84 ? -19.073 5.325 4.350 1.00 92.31 84 VAL A CA 1
ATOM 648 C C . VAL A 1 84 ? -18.825 6.783 3.962 1.00 92.31 84 VAL A C 1
ATOM 650 O O . VAL A 1 84 ? -18.648 7.098 2.787 1.00 92.31 84 VAL A O 1
ATOM 653 N N . GLY A 1 85 ? -18.822 7.671 4.958 1.00 93.19 85 GLY A N 1
ATOM 654 C CA . GLY A 1 85 ? -18.459 9.077 4.784 1.00 93.19 85 GLY A CA 1
ATOM 655 C C . GLY A 1 85 ? -16.947 9.310 4.668 1.00 93.19 85 GLY A C 1
ATOM 656 O O . GLY A 1 85 ? -16.142 8.381 4.670 1.00 93.19 85 GLY A O 1
ATOM 657 N N . ASP A 1 86 ? -16.541 10.582 4.648 1.00 95.62 86 ASP A N 1
ATOM 658 C CA . ASP A 1 86 ? -15.135 10.990 4.469 1.00 95.62 86 ASP A CA 1
ATOM 659 C C . ASP A 1 86 ? -14.230 10.689 5.675 1.00 95.62 86 ASP A C 1
ATOM 661 O O . ASP A 1 86 ? -13.012 10.870 5.617 1.00 95.62 86 ASP A O 1
ATOM 665 N N . THR A 1 87 ? -14.801 10.255 6.800 1.00 96.50 87 THR A N 1
ATOM 666 C CA . THR A 1 87 ? -14.052 9.899 8.010 1.00 96.50 87 THR A CA 1
ATOM 667 C C . THR A 1 87 ? -14.665 8.686 8.695 1.00 96.50 87 THR A C 1
ATOM 669 O O . THR A 1 87 ? -15.882 8.515 8.692 1.00 96.50 87 THR A O 1
ATOM 672 N N . VAL A 1 88 ? -13.817 7.889 9.343 1.00 97.25 88 VAL A N 1
ATOM 673 C CA . VAL A 1 88 ? -14.214 6.829 10.275 1.00 97.25 88 VAL A CA 1
ATOM 674 C C . VAL A 1 88 ? -13.648 7.145 11.658 1.00 97.25 88 VAL A C 1
ATOM 676 O O . VAL A 1 88 ? -12.499 7.575 11.792 1.00 97.25 88 VAL A O 1
ATOM 679 N N . GLU A 1 89 ? -14.449 6.966 12.704 1.00 97.31 89 GLU A N 1
ATOM 680 C CA . GLU A 1 89 ? -13.984 7.129 14.080 1.00 97.31 89 GLU A CA 1
ATOM 681 C C . GLU A 1 89 ? -13.373 5.815 14.571 1.00 97.31 89 GLU A C 1
ATOM 683 O O . GLU A 1 89 ? -14.068 4.811 14.701 1.00 97.31 89 GLU A O 1
ATOM 688 N N . VAL A 1 90 ? -12.077 5.818 14.878 1.00 96.44 90 VAL A N 1
ATOM 689 C CA . VAL A 1 90 ? -11.388 4.685 15.505 1.00 96.44 90 VAL A CA 1
ATOM 690 C C . VAL A 1 90 ? -11.407 4.877 17.016 1.00 96.44 90 VAL A C 1
ATOM 692 O O . VAL A 1 90 ? -10.957 5.903 17.531 1.00 96.44 90 VAL A O 1
ATOM 695 N N . ARG A 1 91 ? -11.938 3.884 17.729 1.00 93.50 91 ARG A N 1
ATOM 696 C CA . ARG A 1 91 ? -12.154 3.910 19.176 1.00 93.50 91 ARG A CA 1
ATOM 697 C C . ARG A 1 91 ? -11.277 2.875 19.872 1.00 93.50 91 ARG A C 1
ATOM 699 O O . ARG A 1 91 ? -11.300 1.693 19.535 1.00 93.50 91 ARG A O 1
ATOM 706 N N . CYS A 1 92 ? -10.546 3.338 20.877 1.00 88.00 92 CYS A N 1
ATOM 707 C CA . CYS A 1 92 ? -9.918 2.508 21.904 1.00 88.00 92 CYS A CA 1
ATOM 708 C C . CYS A 1 92 ? -10.213 3.162 23.261 1.00 88.00 92 CYS A C 1
ATOM 710 O O . CYS A 1 92 ? -11.369 3.240 23.660 1.00 88.00 92 CYS A O 1
ATOM 712 N N . SER A 1 93 ? -9.200 3.715 23.931 1.00 85.38 93 SER A N 1
ATOM 713 C CA . SER A 1 93 ? -9.381 4.554 25.126 1.00 85.38 93 SER A CA 1
ATOM 714 C C . SER A 1 93 ? -9.822 5.978 24.774 1.00 85.38 93 SER A C 1
ATOM 716 O O . SER A 1 93 ? -10.445 6.655 25.583 1.00 85.38 93 SER A O 1
ATOM 718 N N . PHE A 1 94 ? -9.507 6.417 23.556 1.00 87.62 94 PHE A N 1
ATOM 719 C CA . PHE A 1 94 ? -9.882 7.709 22.996 1.00 87.62 94 PHE A CA 1
ATOM 720 C C . PHE A 1 94 ? -10.539 7.497 21.633 1.00 87.62 94 PHE A C 1
ATOM 722 O O . PHE A 1 94 ? -10.446 6.411 21.048 1.00 87.62 94 PHE A O 1
ATOM 729 N N . ILE A 1 95 ? -11.205 8.540 21.143 1.00 93.81 95 ILE A N 1
ATOM 730 C CA . ILE A 1 95 ? -11.794 8.573 19.806 1.00 93.81 95 ILE A CA 1
ATOM 731 C C . ILE A 1 95 ? -10.867 9.384 18.908 1.00 93.81 95 ILE A C 1
ATOM 733 O O . ILE A 1 95 ? -10.562 10.537 19.209 1.00 93.81 95 ILE A O 1
ATOM 737 N N . ALA A 1 96 ? -10.445 8.788 17.800 1.00 95.75 96 ALA A N 1
ATOM 738 C CA . ALA A 1 96 ? -9.680 9.466 16.768 1.00 95.75 96 ALA A CA 1
ATOM 739 C C . ALA A 1 96 ? -10.447 9.434 15.446 1.00 95.75 96 ALA A C 1
ATOM 741 O O . ALA A 1 96 ? -10.916 8.382 15.014 1.00 95.75 96 ALA A O 1
ATOM 742 N N . ARG A 1 97 ? -10.567 10.589 14.788 1.00 96.75 97 ARG A N 1
ATOM 743 C CA . ARG A 1 97 ? -11.219 10.702 13.477 1.00 96.75 97 ARG A CA 1
ATOM 744 C C . ARG A 1 97 ? -10.172 10.486 12.394 1.00 96.75 97 ARG A C 1
ATOM 746 O O . ARG A 1 97 ? -9.236 11.274 12.278 1.00 96.75 97 ARG A O 1
ATOM 753 N N . VAL A 1 98 ? -10.314 9.412 11.627 1.00 97.12 98 VAL A N 1
ATOM 754 C CA . VAL A 1 98 ? -9.374 9.041 10.568 1.00 97.12 98 VAL A CA 1
ATOM 755 C C . VAL A 1 98 ? -10.011 9.325 9.208 1.00 97.12 98 VAL A C 1
ATOM 757 O O . VAL A 1 98 ? -11.116 8.844 8.961 1.00 97.12 98 VAL A O 1
ATOM 760 N N . PRO A 1 99 ? -9.354 10.087 8.316 1.00 96.88 99 PRO A N 1
ATOM 761 C CA . PRO A 1 99 ? -9.903 10.384 6.999 1.00 96.88 99 PRO A CA 1
ATOM 762 C C . PRO A 1 99 ? -9.907 9.145 6.104 1.00 96.88 99 PRO A C 1
ATOM 764 O O . PRO A 1 99 ? -8.920 8.408 6.059 1.00 96.88 99 PRO A O 1
ATOM 767 N N . VAL A 1 100 ? -10.987 8.956 5.351 1.00 96.69 100 VAL A N 1
ATOM 768 C CA . VAL A 1 100 ? -11.062 7.997 4.248 1.00 96.69 100 VAL A CA 1
ATOM 769 C C . VAL A 1 100 ? -10.364 8.629 3.047 1.00 96.69 100 VAL A C 1
ATOM 771 O O . VAL A 1 100 ? -10.831 9.600 2.466 1.00 96.69 100 VAL A O 1
ATOM 774 N N . ILE A 1 101 ? -9.181 8.117 2.716 1.00 93.81 101 ILE A N 1
ATOM 775 C CA . ILE A 1 101 ? -8.289 8.691 1.700 1.00 93.81 101 ILE A CA 1
ATOM 776 C C . ILE A 1 101 ? -8.437 8.029 0.329 1.00 93.81 101 ILE A C 1
ATOM 778 O O . ILE A 1 101 ? -7.993 8.607 -0.663 1.00 93.81 101 ILE A O 1
ATOM 782 N N . TYR A 1 102 ? -9.045 6.841 0.276 1.00 93.31 102 TYR A N 1
ATOM 783 C CA . TYR A 1 102 ? -9.313 6.094 -0.951 1.00 93.31 102 TYR A CA 1
ATOM 784 C C . TYR A 1 102 ? -10.679 5.410 -0.869 1.00 93.31 102 TYR A C 1
ATOM 786 O O . TYR A 1 102 ? -11.044 4.876 0.179 1.00 93.31 102 TYR A O 1
ATOM 794 N N . ASN A 1 103 ? -11.399 5.404 -1.990 1.00 93.00 103 ASN A N 1
ATOM 795 C CA . ASN A 1 103 ? -12.674 4.714 -2.151 1.00 93.00 103 ASN A CA 1
ATOM 796 C C . ASN A 1 103 ? -12.555 3.747 -3.334 1.00 93.00 103 ASN A C 1
ATOM 798 O O . ASN A 1 103 ? -12.453 4.173 -4.484 1.00 93.00 103 ASN A O 1
ATOM 802 N N . ILE A 1 104 ? -12.485 2.454 -3.033 1.00 91.56 104 ILE A N 1
ATOM 803 C CA . ILE A 1 104 ? -12.253 1.384 -3.998 1.00 91.56 104 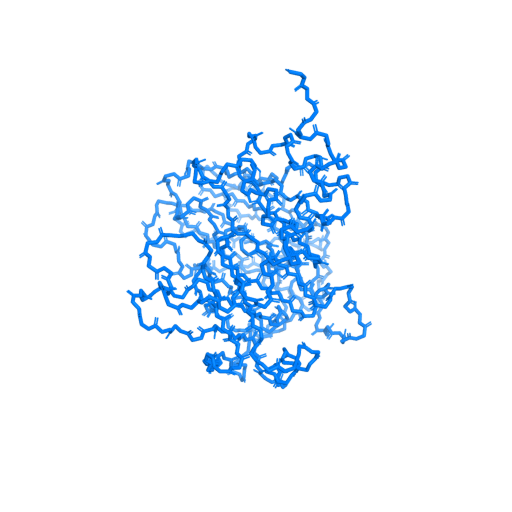ILE A CA 1
ATOM 804 C C . ILE A 1 104 ? -13.591 0.727 -4.314 1.00 91.56 104 ILE A C 1
ATOM 806 O O . ILE A 1 104 ? -14.265 0.200 -3.431 1.00 91.56 104 ILE A O 1
ATOM 810 N N . SER A 1 105 ? -13.967 0.760 -5.590 1.00 86.56 105 SER A N 1
ATOM 811 C CA . SER A 1 105 ? -15.231 0.203 -6.077 1.00 86.56 105 SER A CA 1
ATOM 812 C C . SER A 1 105 ? -15.188 -1.325 -6.202 1.00 86.56 105 SER A C 1
ATOM 814 O O . SER A 1 105 ? -14.121 -1.923 -6.328 1.00 86.56 105 SER A O 1
ATOM 816 N N . LYS A 1 106 ? -16.370 -1.960 -6.202 1.00 80.38 106 LYS A N 1
ATOM 817 C CA . LYS A 1 106 ? -16.533 -3.415 -6.410 1.00 80.38 106 LYS A CA 1
ATOM 818 C C . LYS A 1 106 ? -16.048 -3.874 -7.783 1.00 80.38 106 LYS A C 1
ATOM 820 O O . LYS A 1 106 ? -15.480 -4.952 -7.897 1.00 80.38 106 LYS A O 1
ATOM 825 N N . LEU A 1 107 ? -16.322 -3.063 -8.800 1.00 70.88 107 LEU A N 1
ATOM 826 C CA . LEU A 1 107 ? -15.959 -3.310 -10.186 1.00 70.88 107 LEU A CA 1
ATOM 827 C C . LEU A 1 107 ? -14.969 -2.231 -10.602 1.00 70.88 107 LEU A C 1
ATOM 829 O O . LEU A 1 107 ? -15.246 -1.038 -10.456 1.00 70.88 107 LEU A O 1
ATOM 833 N N . VAL A 1 108 ? -13.817 -2.661 -11.100 1.00 66.88 108 VAL A N 1
ATOM 834 C CA . VAL A 1 108 ? -12.894 -1.791 -11.818 1.00 66.88 108 VAL A CA 1
ATOM 835 C C . VAL A 1 108 ? -13.052 -2.141 -13.291 1.00 66.88 108 VAL A C 1
ATOM 837 O O . VAL A 1 108 ? -12.618 -3.200 -13.730 1.00 66.88 108 VAL A O 1
ATOM 840 N N . GLU A 1 109 ? -13.758 -1.294 -14.034 1.00 63.91 109 GLU A N 1
ATOM 841 C CA . GLU A 1 109 ? -13.939 -1.478 -15.475 1.00 63.91 109 GLU A CA 1
ATOM 842 C C . GLU A 1 109 ? -12.664 -1.066 -16.215 1.00 63.91 109 GLU A C 1
ATOM 844 O O . GLU A 1 109 ? -12.127 0.018 -15.978 1.00 63.91 109 GLU A O 1
ATOM 849 N N . ALA A 1 110 ? -12.204 -1.914 -17.140 1.00 60.88 110 ALA A N 1
ATOM 850 C CA . ALA A 1 110 ? -10.947 -1.705 -17.857 1.00 60.88 110 ALA A CA 1
ATOM 851 C C . ALA A 1 110 ? -10.915 -0.419 -18.703 1.00 60.88 110 ALA A C 1
ATOM 853 O O . ALA A 1 110 ? -9.848 0.141 -18.936 1.00 60.88 110 ALA A O 1
ATOM 854 N N . GLU A 1 111 ? -12.077 0.084 -19.119 1.00 61.53 111 GLU A N 1
ATOM 855 C CA . GLU A 1 111 ? -12.209 1.322 -19.898 1.00 61.53 111 GLU A CA 1
ATOM 856 C C . GLU A 1 111 ? -11.988 2.596 -19.061 1.00 61.53 111 GLU A C 1
ATOM 858 O O . GLU A 1 111 ? -11.920 3.694 -19.610 1.00 61.53 111 GLU A O 1
ATOM 863 N N . ARG A 1 112 ? -11.860 2.476 -17.731 1.00 73.56 112 ARG A N 1
ATOM 864 C CA . ARG A 1 112 ? -11.737 3.623 -16.813 1.00 73.56 112 ARG A CA 1
ATOM 865 C C . ARG A 1 112 ? -10.314 3.911 -16.343 1.00 73.56 112 ARG A C 1
ATOM 867 O O . ARG A 1 112 ? -10.118 4.868 -15.591 1.00 73.56 112 ARG A O 1
ATOM 874 N N . TYR A 1 113 ? -9.321 3.114 -16.738 1.00 84.31 113 TYR A N 1
ATOM 875 C CA . TYR A 1 113 ? -7.948 3.355 -16.302 1.00 84.31 113 TYR A CA 1
ATOM 876 C C . TYR A 1 113 ? -7.401 4.654 -16.901 1.00 84.31 113 TYR A C 1
ATOM 878 O O . TYR A 1 113 ? -7.417 4.871 -18.108 1.00 84.31 113 TYR A O 1
ATOM 886 N N . ILE A 1 114 ? -6.870 5.515 -16.035 1.00 83.75 114 ILE A N 1
ATOM 887 C CA . ILE A 1 114 ? -6.202 6.761 -16.427 1.00 83.75 114 ILE A CA 1
ATOM 888 C C . ILE A 1 114 ? -4.772 6.462 -16.896 1.00 83.75 114 ILE A C 1
ATOM 890 O O . ILE A 1 114 ? -4.226 7.170 -17.744 1.00 83.75 114 ILE A O 1
ATOM 894 N N . TYR A 1 115 ? -4.150 5.420 -16.336 1.00 81.69 115 TYR A N 1
ATOM 895 C CA . TYR A 1 115 ? -2.783 5.025 -16.653 1.00 81.69 115 TYR A CA 1
ATOM 896 C C . TYR A 1 115 ? -2.689 3.537 -16.989 1.00 81.69 115 TYR A C 1
ATOM 898 O O . TYR A 1 115 ? -3.197 2.695 -16.256 1.00 81.69 115 TYR A O 1
ATOM 906 N N . GLU A 1 116 ? -1.947 3.208 -18.044 1.00 81.25 116 GLU A N 1
ATOM 907 C CA . GLU A 1 116 ? -1.630 1.814 -18.386 1.00 81.25 116 GLU A CA 1
ATOM 908 C C . GLU A 1 116 ? -0.692 1.175 -17.357 1.00 81.25 116 GLU A C 1
ATOM 910 O O . GLU A 1 116 ? -0.935 0.081 -16.859 1.00 81.25 116 GLU A O 1
ATOM 915 N N . LEU A 1 117 ? 0.370 1.887 -16.986 1.00 79.12 117 LEU A N 1
ATOM 916 C CA . LEU A 1 117 ? 1.331 1.434 -15.993 1.00 79.12 117 LEU A CA 1
ATOM 917 C C . LEU A 1 117 ? 1.644 2.569 -15.028 1.00 79.12 117 LEU A C 1
ATOM 919 O O . LEU A 1 117 ? 1.753 3.738 -15.401 1.00 79.12 117 LEU A O 1
ATOM 923 N N . THR A 1 118 ? 1.787 2.208 -13.765 1.00 81.00 118 THR A N 1
ATOM 924 C CA . THR A 1 118 ? 2.249 3.088 -12.704 1.00 81.00 118 THR A CA 1
ATOM 925 C C . THR A 1 118 ? 3.404 2.443 -11.978 1.00 81.00 118 THR A C 1
ATOM 927 O O . THR A 1 118 ? 3.331 1.274 -11.627 1.00 81.00 118 THR A O 1
ATOM 930 N N . ILE A 1 119 ? 4.456 3.211 -11.730 1.00 78.75 119 ILE A N 1
ATOM 931 C CA . ILE A 1 119 ? 5.624 2.723 -11.001 1.00 78.75 119 ILE A CA 1
ATOM 932 C C . ILE A 1 119 ? 5.583 3.270 -9.577 1.00 78.75 119 ILE A C 1
ATOM 934 O O . ILE A 1 119 ? 5.522 4.487 -9.377 1.00 78.75 119 ILE A O 1
ATOM 938 N N . CYS A 1 120 ? 5.610 2.355 -8.614 1.00 80.31 120 CYS A N 1
ATOM 939 C CA . CYS A 1 120 ? 5.700 2.595 -7.186 1.00 80.31 120 CYS A CA 1
ATOM 940 C C . CYS A 1 120 ? 7.139 2.384 -6.737 1.00 80.31 120 CYS A C 1
ATOM 942 O O . CYS A 1 120 ? 7.588 1.254 -6.561 1.00 80.31 120 CYS A O 1
ATOM 944 N N . LEU A 1 121 ? 7.848 3.489 -6.522 1.00 74.88 121 LEU A N 1
ATOM 945 C CA . LEU A 1 121 ? 9.208 3.423 -6.008 1.00 74.88 121 LEU A CA 1
ATOM 946 C C . LEU A 1 121 ? 9.211 3.396 -4.478 1.00 74.88 121 LEU A C 1
ATOM 948 O O . LEU A 1 121 ? 8.445 4.141 -3.847 1.00 74.88 121 LEU A O 1
ATOM 952 N N . PRO A 1 122 ? 10.088 2.585 -3.877 1.00 69.25 122 PRO A N 1
ATOM 953 C CA . PRO A 1 122 ? 10.185 2.473 -2.439 1.00 69.25 122 PRO A CA 1
ATOM 954 C C . PRO A 1 122 ? 10.776 3.717 -1.783 1.00 69.25 122 PRO A C 1
ATOM 956 O O . PRO A 1 122 ? 11.178 4.685 -2.434 1.00 69.25 122 PRO A O 1
ATOM 959 N N . PHE A 1 123 ? 10.814 3.707 -0.448 1.00 71.50 123 PHE A N 1
ATOM 960 C CA . PHE A 1 123 ? 11.365 4.825 0.300 1.00 71.50 123 PHE A CA 1
ATOM 961 C C . PHE A 1 123 ? 12.828 5.067 -0.048 1.00 71.50 123 PHE A C 1
ATOM 963 O O . PHE A 1 123 ? 13.699 4.246 0.218 1.00 71.50 123 PHE A O 1
ATOM 970 N N . LEU A 1 124 ? 13.113 6.271 -0.538 1.00 67.62 124 LEU A N 1
ATOM 971 C CA . LEU A 1 124 ? 14.489 6.718 -0.708 1.00 67.62 124 LEU A CA 1
ATOM 972 C C . LEU A 1 124 ? 15.050 7.174 0.641 1.00 67.62 124 LEU A C 1
ATOM 974 O O . LEU A 1 124 ? 14.616 8.194 1.190 1.00 67.62 124 LEU A O 1
ATOM 978 N N . PHE A 1 125 ? 16.022 6.428 1.168 1.00 63.47 125 PHE A N 1
ATOM 979 C CA . PHE A 1 125 ? 16.706 6.727 2.426 1.00 63.47 125 PHE A CA 1
ATOM 980 C C . PHE A 1 125 ? 18.236 6.698 2.282 1.00 63.47 125 PHE A C 1
ATOM 982 O O . PHE A 1 125 ? 18.804 6.180 1.321 1.00 63.47 125 PHE A O 1
ATOM 989 N N . GLY A 1 126 ? 18.922 7.289 3.263 1.00 64.69 126 GLY A N 1
ATOM 990 C CA . GLY A 1 126 ? 20.383 7.338 3.296 1.00 64.69 126 GLY A CA 1
ATOM 991 C C . GLY A 1 126 ? 20.998 8.252 2.227 1.00 64.69 126 GLY A C 1
ATOM 992 O O . GLY A 1 126 ? 20.439 9.290 1.877 1.00 64.69 126 GLY A O 1
ATOM 993 N N . ARG A 1 127 ? 22.200 7.887 1.761 1.00 61.25 127 ARG A N 1
ATOM 994 C CA . ARG A 1 127 ? 22.977 8.609 0.730 1.00 61.25 127 ARG A CA 1
ATOM 995 C C . ARG A 1 127 ? 23.247 7.751 -0.516 1.00 61.25 127 ARG A C 1
ATOM 997 O O . ARG A 1 127 ? 24.156 8.062 -1.275 1.00 61.25 127 ARG A O 1
ATOM 1004 N N . ARG A 1 128 ? 22.484 6.664 -0.704 1.00 60.81 128 ARG A N 1
ATOM 1005 C CA . ARG A 1 128 ? 22.703 5.671 -1.775 1.00 60.81 128 ARG A CA 1
ATOM 1006 C C . ARG A 1 128 ? 22.546 6.270 -3.176 1.00 60.81 128 ARG A C 1
ATOM 1008 O O . ARG A 1 128 ? 23.257 5.879 -4.096 1.00 60.81 128 ARG A O 1
ATOM 1015 N N . TYR A 1 129 ? 21.659 7.252 -3.324 1.00 64.19 129 TYR A N 1
ATOM 1016 C CA . TYR A 1 129 ? 21.375 7.893 -4.604 1.00 64.19 129 TYR A CA 1
ATOM 1017 C C . TYR A 1 129 ? 21.783 9.364 -4.563 1.00 64.19 129 TYR A C 1
ATOM 1019 O O . TYR A 1 129 ? 21.305 10.132 -3.724 1.00 64.19 129 TYR A O 1
ATOM 1027 N N . SER A 1 130 ? 22.680 9.755 -5.471 1.00 63.78 130 SER A N 1
ATOM 1028 C CA . SER A 1 130 ? 22.962 11.166 -5.712 1.00 63.78 130 SER A CA 1
ATOM 1029 C C . SER A 1 130 ? 21.778 11.805 -6.435 1.00 63.78 130 SER A C 1
ATOM 1031 O O . SER A 1 130 ? 20.978 11.132 -7.087 1.00 63.78 130 SER A O 1
ATOM 1033 N N . GLY A 1 131 ? 21.689 13.128 -6.352 1.00 61.91 131 GLY A N 1
ATOM 1034 C CA . GLY A 1 131 ? 20.717 13.890 -7.121 1.00 61.91 131 GLY A CA 1
ATOM 1035 C C . GLY A 1 131 ? 20.758 13.597 -8.625 1.00 61.91 131 GLY A C 1
ATOM 1036 O O . GLY A 1 131 ? 19.713 13.391 -9.229 1.00 61.91 131 GLY A O 1
ATOM 1037 N N . ALA A 1 132 ? 21.962 13.503 -9.197 1.00 58.34 132 ALA A N 1
ATOM 1038 C CA . ALA A 1 132 ? 22.174 13.176 -10.607 1.00 58.34 132 ALA A CA 1
ATOM 1039 C C . ALA A 1 132 ? 21.702 11.755 -10.964 1.00 58.34 132 ALA A C 1
ATOM 1041 O O . ALA A 1 132 ? 21.037 11.573 -11.973 1.00 58.34 132 ALA A O 1
ATOM 1042 N N . THR A 1 133 ? 21.937 10.757 -10.103 1.00 63.78 133 THR A N 1
ATOM 1043 C CA . THR A 1 133 ? 21.401 9.401 -10.331 1.00 63.78 133 THR A CA 1
ATOM 1044 C C . THR A 1 133 ? 19.873 9.393 -10.346 1.00 63.78 133 THR A C 1
ATOM 1046 O O . THR A 1 133 ? 19.267 8.695 -11.148 1.00 63.78 133 THR A O 1
ATOM 1049 N N . LEU A 1 134 ? 19.235 10.171 -9.471 1.00 66.50 134 LEU A N 1
ATOM 1050 C CA . LEU A 1 134 ? 17.777 10.270 -9.449 1.00 66.50 134 LEU A CA 1
ATOM 1051 C C . LEU A 1 134 ? 17.250 10.910 -10.736 1.00 66.50 134 LEU A C 1
ATOM 1053 O O . LEU A 1 134 ? 16.293 10.401 -11.309 1.00 66.50 134 LEU A O 1
ATOM 1057 N N . VAL A 1 135 ? 17.907 11.971 -11.215 1.00 63.00 135 VAL A N 1
ATOM 1058 C CA . VAL A 1 135 ? 17.637 12.577 -12.529 1.00 63.00 135 VAL A CA 1
ATOM 1059 C C . VAL A 1 135 ? 17.706 11.533 -13.636 1.00 63.00 135 VAL A C 1
ATOM 1061 O O . VAL A 1 135 ? 16.720 11.345 -14.340 1.00 63.00 135 VAL A O 1
ATOM 1064 N N . GLU A 1 136 ? 18.830 10.823 -13.756 1.00 63.47 136 GLU A N 1
ATOM 1065 C CA . GLU A 1 136 ? 19.035 9.788 -14.775 1.00 63.47 136 GLU A CA 1
ATOM 1066 C C . GLU A 1 136 ? 17.894 8.769 -14.772 1.00 63.47 136 GLU A C 1
ATOM 1068 O O . GLU A 1 136 ? 17.220 8.596 -15.786 1.00 63.47 136 GLU A O 1
ATOM 1073 N N . VAL A 1 137 ? 17.607 8.173 -13.613 1.00 67.19 137 VAL A N 1
ATOM 1074 C CA . VAL A 1 137 ? 16.569 7.147 -13.468 1.00 67.19 137 VAL A CA 1
ATOM 1075 C C . VAL A 1 137 ? 15.185 7.688 -13.842 1.00 67.19 137 VAL A C 1
ATOM 1077 O O . VAL A 1 137 ? 14.463 7.058 -14.615 1.00 67.19 137 VAL A O 1
ATOM 1080 N N . PHE A 1 138 ? 14.808 8.884 -13.377 1.00 65.69 138 PHE A N 1
ATOM 1081 C CA . PHE A 1 138 ? 13.504 9.462 -13.724 1.00 65.69 138 PHE A CA 1
ATOM 1082 C C . PHE A 1 138 ? 13.372 9.820 -15.200 1.00 65.69 138 PHE A C 1
ATOM 1084 O O . PHE A 1 138 ? 12.263 9.788 -15.723 1.00 65.69 138 PHE A O 1
ATOM 1091 N N . LEU A 1 139 ? 14.464 10.130 -15.894 1.00 60.94 139 LEU A N 1
ATOM 1092 C CA . LEU A 1 139 ? 14.432 10.389 -17.334 1.00 60.94 139 LEU A CA 1
ATOM 1093 C C . LEU A 1 139 ? 14.292 9.137 -18.182 1.00 60.94 139 LEU A C 1
ATOM 1095 O O . LEU A 1 139 ? 13.761 9.204 -19.295 1.00 60.94 139 LEU A O 1
ATOM 1099 N N . MET A 1 140 ? 14.714 7.993 -17.653 1.00 59.50 140 MET A N 1
ATOM 1100 C CA . MET A 1 140 ? 14.496 6.710 -18.309 1.00 59.50 140 MET A CA 1
ATOM 1101 C C . MET A 1 140 ? 13.010 6.323 -18.309 1.00 59.50 140 MET A C 1
ATOM 1103 O O . MET A 1 140 ? 12.513 5.769 -19.294 1.00 59.50 140 MET A O 1
ATOM 1107 N N . PHE A 1 141 ? 12.265 6.678 -17.260 1.00 60.19 141 PHE A N 1
ATOM 1108 C CA . PHE A 1 141 ? 10.845 6.361 -17.140 1.00 60.19 141 PHE A CA 1
ATOM 1109 C C . PHE A 1 141 ? 9.954 7.386 -17.866 1.00 60.19 141 PHE A C 1
ATOM 1111 O O . PHE A 1 141 ? 9.580 8.408 -17.310 1.00 60.19 141 PHE A O 1
ATOM 1118 N N . ARG A 1 142 ? 9.521 7.104 -19.104 1.00 51.25 142 ARG A N 1
ATOM 1119 C CA . ARG A 1 142 ? 8.500 7.909 -19.830 1.00 51.25 142 ARG A CA 1
ATOM 1120 C C . ARG A 1 142 ? 7.046 7.657 -19.381 1.00 51.25 142 ARG A C 1
ATOM 1122 O O . ARG A 1 142 ? 6.111 8.061 -20.068 1.00 51.25 142 ARG A O 1
ATOM 1129 N N . ILE A 1 143 ? 6.849 6.963 -18.265 1.00 53.59 143 ILE A N 1
ATOM 1130 C CA . ILE A 1 143 ? 5.561 6.416 -17.815 1.00 53.59 143 ILE A CA 1
ATOM 1131 C C . ILE A 1 143 ? 5.152 7.113 -16.512 1.00 53.59 143 ILE A C 1
ATOM 1133 O O . ILE A 1 143 ? 6.003 7.612 -15.782 1.00 53.59 143 ILE A O 1
ATOM 1137 N N . SER A 1 144 ? 3.852 7.177 -16.220 1.00 47.78 144 SER A N 1
ATOM 1138 C CA . SER A 1 144 ? 3.321 7.753 -14.982 1.00 47.78 144 SER A CA 1
ATOM 1139 C C . SER A 1 144 ? 4.000 7.175 -13.733 1.00 47.78 144 SER A C 1
ATOM 1141 O O . SER A 1 144 ? 3.844 6.002 -13.403 1.00 47.78 144 SER A O 1
ATOM 1143 N N . LEU A 1 145 ? 4.742 8.018 -13.013 1.00 53.38 145 LEU A N 1
ATOM 1144 C CA . LEU A 1 145 ? 5.434 7.644 -11.777 1.00 53.38 145 LEU A CA 1
ATOM 1145 C C . LEU A 1 145 ? 4.696 8.155 -10.539 1.00 53.38 145 LEU A C 1
ATOM 1147 O O . LEU A 1 145 ? 4.400 9.354 -10.431 1.00 53.38 145 LEU A O 1
ATOM 1151 N N . PHE A 1 146 ? 4.497 7.264 -9.566 1.00 52.44 146 PHE A N 1
ATOM 1152 C CA . PHE A 1 146 ? 4.219 7.638 -8.185 1.00 52.44 146 PHE A CA 1
ATOM 1153 C C . PHE A 1 146 ? 5.484 7.446 -7.355 1.00 52.44 146 PHE A C 1
ATOM 1155 O O . PHE A 1 146 ? 5.881 6.336 -7.014 1.00 52.44 146 PHE A O 1
ATOM 1162 N N . VAL A 1 147 ? 6.118 8.563 -6.999 1.00 54.16 147 VAL A N 1
ATOM 1163 C CA . VAL A 1 147 ? 7.359 8.542 -6.222 1.00 54.16 147 VAL A CA 1
ATOM 1164 C C . VAL A 1 147 ? 7.068 8.906 -4.771 1.00 54.16 147 VAL A C 1
ATOM 1166 O O . VAL A 1 147 ? 6.471 9.954 -4.488 1.00 54.16 147 VAL A O 1
ATOM 1169 N N . TYR A 1 148 ? 7.515 8.054 -3.849 1.00 52.56 148 TYR A N 1
ATOM 1170 C CA . TYR A 1 148 ? 7.438 8.278 -2.409 1.00 52.56 148 TYR A CA 1
ATOM 1171 C C . TYR A 1 148 ? 8.800 8.728 -1.875 1.00 52.56 148 TYR A C 1
ATOM 1173 O O . TYR A 1 148 ? 9.782 7.993 -1.920 1.00 52.56 148 TYR A O 1
ATOM 1181 N N . LEU A 1 149 ? 8.875 9.955 -1.352 1.00 53.25 149 LEU A N 1
ATOM 1182 C CA . LEU A 1 149 ? 10.113 10.509 -0.795 1.00 53.25 149 LEU A CA 1
ATOM 1183 C C . LEU A 1 149 ? 10.066 10.599 0.723 1.00 53.25 149 LEU A C 1
ATOM 1185 O O . LEU A 1 149 ? 9.160 11.228 1.279 1.00 53.25 149 LEU A O 1
ATOM 1189 N N . LEU A 1 150 ? 11.100 10.055 1.374 1.00 44.88 150 LEU A N 1
ATOM 1190 C CA . LEU A 1 150 ? 11.290 10.158 2.821 1.00 44.88 150 LEU A CA 1
ATOM 1191 C C . LEU A 1 150 ? 12.227 11.312 3.227 1.00 44.88 150 LEU A C 1
ATOM 1193 O O . LEU A 1 150 ? 12.155 11.769 4.365 1.00 44.88 150 LEU A O 1
ATOM 1197 N N . HIS A 1 151 ? 13.091 11.826 2.338 1.00 43.88 151 HIS A N 1
ATOM 1198 C CA . HIS A 1 151 ? 14.124 12.786 2.755 1.00 43.88 151 HIS A CA 1
ATOM 1199 C C . HIS A 1 151 ? 14.016 14.185 2.106 1.00 43.88 151 HIS A C 1
ATOM 1201 O O . HIS A 1 151 ? 14.042 14.306 0.878 1.00 43.88 151 HIS A O 1
ATOM 1207 N N . PRO A 1 152 ? 14.008 15.280 2.900 1.00 44.22 152 PRO A N 1
ATOM 1208 C CA . PRO A 1 152 ? 13.854 16.656 2.407 1.00 44.22 152 PRO A CA 1
ATOM 1209 C C . PRO A 1 152 ? 15.010 17.165 1.527 1.00 44.22 152 PRO A C 1
ATOM 1211 O O . PRO A 1 152 ? 14.859 18.192 0.873 1.00 44.22 152 PRO A O 1
ATOM 1214 N N . ARG A 1 153 ? 16.143 16.450 1.452 1.00 47.44 153 ARG A N 1
ATOM 1215 C CA . ARG A 1 153 ? 17.296 16.837 0.606 1.00 47.44 153 ARG A CA 1
ATOM 1216 C C . ARG A 1 153 ? 17.104 16.564 -0.886 1.00 47.44 153 ARG A C 1
ATOM 1218 O O . ARG A 1 153 ? 17.810 17.150 -1.692 1.00 47.44 153 ARG A O 1
ATOM 1225 N N . CYS A 1 154 ? 16.135 15.732 -1.259 1.00 52.09 154 CYS A N 1
ATOM 1226 C CA . CYS A 1 154 ? 15.816 15.487 -2.666 1.00 52.09 154 CYS A CA 1
ATOM 1227 C C . CYS A 1 154 ? 14.938 16.605 -3.275 1.00 52.09 154 CYS A C 1
ATOM 1229 O O . CYS A 1 154 ? 14.737 16.643 -4.481 1.00 52.09 154 CYS A O 1
ATOM 1231 N N . CYS A 1 155 ? 14.425 17.546 -2.470 1.00 51.25 155 CYS A N 1
ATOM 1232 C CA . CYS A 1 155 ? 13.413 18.517 -2.905 1.00 51.25 155 CYS A CA 1
ATOM 1233 C C . CYS A 1 155 ? 13.786 19.347 -4.140 1.00 51.25 155 CYS A C 1
ATOM 1235 O O . CYS A 1 155 ? 12.906 19.577 -4.960 1.00 51.25 155 CYS A O 1
ATOM 1237 N N . PHE A 1 156 ? 15.041 19.789 -4.274 1.00 49.50 156 PHE A N 1
ATOM 1238 C CA . PHE A 1 156 ? 15.434 20.742 -5.322 1.00 49.50 156 PHE A CA 1
ATOM 1239 C C . PHE A 1 156 ? 15.472 20.112 -6.722 1.00 49.50 156 PHE A C 1
ATOM 1241 O O . PHE A 1 156 ? 14.941 20.655 -7.687 1.00 49.50 156 PHE A O 1
ATOM 1248 N N . ILE A 1 157 ? 16.040 18.914 -6.824 1.00 53.59 157 ILE A N 1
ATOM 1249 C CA . ILE A 1 157 ? 16.167 18.199 -8.098 1.00 53.59 157 ILE A CA 1
ATOM 1250 C C . ILE A 1 157 ? 14.811 17.643 -8.541 1.00 53.59 157 ILE A C 1
ATOM 1252 O O . ILE A 1 157 ? 14.448 17.733 -9.711 1.00 53.59 157 ILE A O 1
ATOM 1256 N N . PHE A 1 158 ? 13.997 17.180 -7.590 1.00 55.19 158 PHE A N 1
ATOM 1257 C CA . PHE A 1 158 ? 12.621 16.786 -7.879 1.00 55.19 158 PHE A CA 1
ATOM 1258 C C . PHE A 1 158 ? 11.752 17.957 -8.346 1.00 55.19 158 PHE A C 1
ATOM 1260 O O . PHE A 1 158 ? 10.939 17.762 -9.245 1.00 55.19 158 PHE A O 1
ATOM 1267 N N . SER A 1 159 ? 11.911 19.168 -7.794 1.00 51.97 159 SER A N 1
ATOM 1268 C CA . SER A 1 159 ? 11.169 20.337 -8.293 1.00 51.97 159 SER A CA 1
ATOM 1269 C C . SER A 1 159 ? 11.531 20.699 -9.734 1.00 51.97 159 SER A C 1
ATOM 1271 O O . SER A 1 159 ? 10.642 21.091 -10.483 1.00 51.97 159 SER A O 1
ATOM 1273 N N . GLN A 1 160 ? 12.787 20.498 -10.145 1.00 51.44 160 GLN A N 1
ATOM 1274 C CA . GLN A 1 160 ? 13.218 20.724 -11.529 1.00 51.44 160 GLN A CA 1
ATOM 1275 C C . GLN A 1 160 ? 12.695 19.631 -12.485 1.00 51.44 160 GLN A C 1
ATOM 1277 O O . GLN A 1 160 ? 12.275 19.937 -13.594 1.00 51.44 160 GLN A O 1
ATOM 1282 N N . HIS A 1 161 ? 12.602 18.368 -12.045 1.00 52.25 161 HIS A N 1
ATOM 1283 C CA . HIS A 1 161 ? 12.011 17.286 -12.853 1.00 52.25 161 HIS A CA 1
ATOM 1284 C C . HIS A 1 161 ? 10.488 17.330 -12.971 1.00 52.25 161 HIS A C 1
ATOM 1286 O O . HIS A 1 161 ? 9.947 16.977 -14.018 1.00 52.25 161 HIS A O 1
ATOM 1292 N N . MET A 1 162 ? 9.779 17.771 -11.927 1.00 53.25 162 MET A N 1
ATOM 1293 C CA . MET A 1 162 ? 8.331 18.012 -12.002 1.00 53.25 162 MET A CA 1
ATOM 1294 C C . MET A 1 162 ? 7.995 19.035 -13.104 1.00 53.25 162 MET A C 1
ATOM 1296 O O . MET A 1 162 ? 6.945 18.922 -13.733 1.00 53.25 162 MET A O 1
ATOM 1300 N N . ALA A 1 163 ? 8.903 19.980 -13.387 1.00 48.28 163 ALA A N 1
ATOM 1301 C CA . ALA A 1 163 ? 8.758 20.967 -14.459 1.00 48.28 163 ALA A CA 1
ATOM 1302 C C . ALA A 1 163 ? 8.868 20.371 -15.879 1.00 48.28 163 ALA A C 1
ATOM 1304 O O . ALA A 1 163 ? 8.448 21.010 -16.837 1.00 48.28 163 ALA A O 1
ATOM 1305 N N . LEU A 1 164 ? 9.374 19.139 -16.026 1.00 53.50 164 LEU A N 1
ATOM 1306 C CA . LEU A 1 164 ? 9.475 18.420 -17.306 1.00 53.50 164 LEU A CA 1
ATOM 1307 C C . LEU A 1 164 ? 8.329 17.413 -17.544 1.00 53.50 164 LEU A C 1
ATOM 1309 O O . LEU A 1 164 ? 8.379 16.639 -18.495 1.00 53.50 164 LEU A O 1
ATOM 1313 N N . HIS A 1 165 ? 7.290 17.417 -16.698 1.00 56.50 165 HIS A N 1
ATOM 1314 C CA . HIS A 1 165 ? 6.067 16.597 -16.800 1.00 56.50 165 HIS A CA 1
ATOM 1315 C C . HIS A 1 165 ? 6.210 15.065 -16.675 1.00 56.50 165 HIS A C 1
ATOM 1317 O O . HIS A 1 165 ? 5.213 14.353 -16.829 1.00 56.50 165 HIS A O 1
ATOM 1323 N N . THR A 1 166 ? 7.389 14.529 -16.350 1.00 55.31 166 THR A N 1
ATOM 1324 C CA . THR A 1 166 ? 7.578 13.072 -16.201 1.00 55.31 166 THR A CA 1
ATOM 1325 C C . THR A 1 166 ? 7.015 12.537 -14.878 1.00 55.31 166 THR A C 1
ATOM 1327 O O . THR A 1 166 ? 6.328 11.517 -14.841 1.00 55.31 166 THR A O 1
ATOM 1330 N N . ILE A 1 167 ? 7.251 13.247 -13.772 1.00 57.94 167 ILE A N 1
ATOM 1331 C CA . ILE A 1 167 ? 6.748 12.860 -12.449 1.00 57.94 167 ILE A CA 1
ATOM 1332 C C . ILE A 1 167 ? 5.362 13.481 -12.265 1.00 57.94 167 ILE A C 1
ATOM 1334 O O . ILE A 1 167 ? 5.225 14.695 -12.138 1.00 57.94 167 ILE A O 1
ATOM 1338 N N . ARG A 1 168 ? 4.315 12.650 -12.255 1.00 57.47 168 ARG A N 1
ATOM 1339 C CA . ARG A 1 168 ? 2.924 13.127 -12.146 1.00 57.47 168 ARG A CA 1
ATOM 1340 C C . ARG A 1 168 ? 2.539 13.480 -10.717 1.00 57.47 168 ARG A C 1
ATOM 1342 O O . ARG A 1 168 ? 1.770 14.415 -10.501 1.00 57.47 168 ARG A O 1
ATOM 1349 N N . LYS A 1 169 ? 3.057 12.743 -9.730 1.00 64.31 169 LYS A N 1
ATOM 1350 C CA . LYS A 1 169 ? 2.752 12.998 -8.320 1.00 64.31 169 LYS A CA 1
ATOM 1351 C C . LYS A 1 169 ? 3.892 12.585 -7.402 1.00 64.31 169 LYS A C 1
ATOM 1353 O O . LYS A 1 169 ? 4.345 11.444 -7.412 1.00 64.31 169 LYS A O 1
ATOM 1358 N N . LEU A 1 170 ? 4.287 13.529 -6.554 1.00 67.00 170 LEU A N 1
ATOM 1359 C CA . LEU A 1 170 ? 5.279 13.334 -5.509 1.00 67.00 170 LEU A CA 1
ATOM 1360 C C . LEU A 1 170 ? 4.589 13.233 -4.147 1.00 67.00 170 LEU A C 1
ATOM 1362 O O . LEU A 1 170 ? 4.054 14.223 -3.639 1.00 67.00 170 LEU A O 1
ATOM 1366 N N . SER A 1 171 ? 4.616 12.049 -3.541 1.00 69.75 171 SER A N 1
ATOM 1367 C CA . SER A 1 171 ? 4.056 11.830 -2.206 1.00 69.75 171 SER A CA 1
ATOM 1368 C C . SER A 1 171 ? 5.163 11.949 -1.163 1.00 69.75 171 SER A C 1
ATOM 1370 O O . SER A 1 171 ? 6.063 11.118 -1.083 1.00 69.75 171 SER A O 1
ATOM 1372 N N . ARG A 1 172 ? 5.103 12.999 -0.338 1.00 72.19 172 ARG A N 1
ATOM 1373 C CA . ARG A 1 172 ? 5.962 13.111 0.849 1.00 72.19 172 ARG A CA 1
ATOM 1374 C C . ARG A 1 172 ? 5.264 12.430 2.016 1.00 72.19 172 ARG A C 1
ATOM 1376 O O . ARG A 1 172 ? 4.149 12.819 2.360 1.00 72.19 172 ARG A O 1
ATOM 1383 N N . LEU A 1 173 ? 5.913 11.448 2.624 1.00 76.69 173 LEU A N 1
ATOM 1384 C CA . LEU A 1 173 ? 5.385 10.719 3.773 1.00 76.69 173 LEU A CA 1
ATOM 1385 C C . LEU A 1 173 ? 6.341 10.908 4.951 1.00 76.69 173 LEU A C 1
ATOM 1387 O O . LEU A 1 173 ? 7.536 10.648 4.835 1.00 76.69 173 LEU A O 1
ATOM 1391 N N . ARG A 1 174 ? 5.819 11.401 6.076 1.00 82.50 174 ARG A N 1
ATOM 1392 C CA . ARG A 1 174 ? 6.593 11.588 7.307 1.00 82.50 174 ARG A CA 1
ATOM 1393 C C . ARG A 1 174 ? 6.157 10.540 8.316 1.00 82.50 174 ARG A C 1
ATOM 1395 O O . ARG A 1 174 ? 5.050 10.630 8.837 1.00 82.50 174 ARG A O 1
ATOM 1402 N N . LEU A 1 175 ? 7.014 9.556 8.572 1.00 87.75 175 LEU A N 1
ATOM 1403 C CA . LEU A 1 175 ? 6.712 8.508 9.544 1.00 87.75 175 LEU A CA 1
ATOM 1404 C C . LEU A 1 175 ? 6.574 9.096 10.960 1.00 87.75 175 LEU A C 1
ATOM 1406 O O . LEU A 1 175 ? 7.322 10.012 11.313 1.00 87.75 175 LEU A O 1
ATOM 1410 N N . PRO A 1 176 ? 5.642 8.573 11.777 1.00 91.44 176 PRO A N 1
ATOM 1411 C CA . PRO A 1 176 ? 5.408 9.048 13.140 1.00 91.44 176 PRO A CA 1
ATOM 1412 C C . PRO A 1 176 ? 6.400 8.450 14.149 1.00 91.44 176 PRO A C 1
ATOM 1414 O O . PRO A 1 176 ? 6.350 8.764 15.335 1.00 91.44 176 PRO A O 1
ATOM 1417 N N . VAL A 1 177 ? 7.293 7.570 13.690 1.00 92.56 177 VAL A N 1
ATOM 1418 C CA . VAL A 1 177 ? 8.253 6.827 14.504 1.00 92.56 177 VAL A CA 1
ATOM 1419 C C . VAL A 1 177 ? 9.650 6.926 13.902 1.00 92.56 177 VAL A C 1
ATOM 1421 O O . VAL A 1 177 ? 9.811 7.193 12.711 1.00 92.56 177 VAL A O 1
ATOM 1424 N N . ASP A 1 178 ? 10.662 6.693 14.736 1.00 91.00 178 ASP A N 1
ATOM 1425 C CA . ASP A 1 178 ? 12.048 6.566 14.284 1.00 91.00 178 ASP A CA 1
ATOM 1426 C C . ASP A 1 178 ? 12.165 5.418 13.268 1.00 91.00 178 ASP A C 1
ATOM 1428 O O . ASP A 1 178 ? 11.679 4.311 13.518 1.00 91.00 178 ASP A O 1
ATOM 1432 N N . PHE A 1 179 ? 12.827 5.675 12.138 1.00 87.38 179 PHE A N 1
ATOM 1433 C CA . PHE A 1 179 ? 13.014 4.703 11.061 1.00 87.38 179 PHE A CA 1
ATOM 1434 C C . PHE A 1 179 ? 13.751 3.435 11.516 1.00 87.38 179 PHE A C 1
ATOM 1436 O O . PHE A 1 179 ? 13.567 2.387 10.911 1.00 87.38 179 PHE A O 1
ATOM 1443 N N . LYS A 1 180 ? 14.544 3.500 12.594 1.00 89.50 180 LYS A N 1
ATOM 1444 C CA . LYS A 1 180 ? 15.224 2.337 13.190 1.00 89.50 180 LYS A CA 1
ATOM 1445 C C . LYS A 1 180 ? 14.283 1.420 13.964 1.00 89.50 180 LYS A C 1
ATOM 1447 O O . LYS A 1 180 ? 14.675 0.322 14.337 1.00 89.50 180 LYS A O 1
ATOM 1452 N N . LYS A 1 181 ? 13.072 1.881 14.282 1.00 94.06 181 LYS A N 1
ATOM 1453 C CA . LYS A 1 181 ? 12.088 1.125 15.069 1.00 94.06 181 LYS A CA 1
ATOM 1454 C C . LYS A 1 181 ? 11.054 0.417 14.202 1.00 94.06 181 LYS A C 1
ATOM 1456 O O . LYS A 1 181 ? 10.215 -0.277 14.759 1.00 94.06 181 LYS A O 1
ATOM 1461 N N . ILE A 1 182 ? 11.102 0.587 12.887 1.00 92.75 182 ILE A N 1
ATOM 1462 C CA . ILE A 1 182 ? 10.177 -0.008 11.925 1.00 92.75 182 ILE A CA 1
ATOM 1463 C C . ILE A 1 182 ? 10.984 -0.671 10.812 1.00 92.75 182 ILE A C 1
ATOM 1465 O O . ILE A 1 182 ? 12.039 -0.164 10.426 1.00 92.75 182 ILE A O 1
ATOM 1469 N N . TRP A 1 183 ? 10.519 -1.817 10.319 1.00 91.81 183 TRP A N 1
ATOM 1470 C CA . TRP A 1 183 ? 11.268 -2.566 9.314 1.00 91.81 183 TRP A CA 1
ATOM 1471 C C . TRP A 1 183 ? 11.488 -1.746 8.046 1.00 91.81 183 TRP A C 1
ATOM 1473 O O . TRP A 1 183 ? 10.599 -1.016 7.602 1.00 91.81 183 TRP A O 1
ATOM 1483 N N . HIS A 1 184 ? 12.700 -1.855 7.498 1.00 86.50 184 HIS A N 1
ATOM 1484 C CA . HIS A 1 184 ? 13.106 -1.242 6.237 1.00 86.50 184 HIS A CA 1
ATOM 1485 C C . HIS A 1 184 ? 12.673 0.229 6.098 1.00 86.50 184 HIS A C 1
ATOM 1487 O O . HIS A 1 184 ? 12.118 0.652 5.084 1.00 86.50 184 HIS A O 1
ATOM 1493 N N . HIS A 1 185 ? 12.876 1.019 7.158 1.00 87.12 185 HIS A N 1
ATOM 1494 C CA . HIS A 1 185 ? 12.521 2.441 7.194 1.00 87.12 185 HIS A CA 1
ATOM 1495 C C . HIS A 1 185 ? 11.032 2.712 6.903 1.00 87.12 185 HIS A C 1
ATOM 1497 O O . HIS A 1 185 ? 10.693 3.774 6.393 1.00 87.12 185 HIS A O 1
ATOM 1503 N N . GLY A 1 186 ? 10.140 1.765 7.216 1.00 88.38 186 GLY A N 1
ATOM 1504 C CA . GLY A 1 186 ? 8.691 1.884 7.047 1.00 88.38 186 GLY A CA 1
ATOM 1505 C C . GLY A 1 186 ? 8.183 1.669 5.624 1.00 88.38 186 GLY A C 1
ATOM 1506 O O . GLY A 1 186 ? 7.054 2.060 5.333 1.00 88.38 186 GLY A O 1
ATOM 1507 N N . GLN A 1 187 ? 8.984 1.072 4.738 1.00 87.44 187 GLN A N 1
ATOM 1508 C CA . GLN A 1 187 ? 8.684 0.928 3.307 1.00 87.44 187 GLN A CA 1
ATOM 1509 C C . GLN A 1 187 ? 7.324 0.297 3.003 1.00 87.44 187 GLN A C 1
ATOM 1511 O O . GLN A 1 187 ? 6.648 0.751 2.081 1.00 87.44 187 GLN A O 1
ATOM 1516 N N . LEU A 1 188 ? 6.868 -0.648 3.829 1.00 90.25 188 LEU A N 1
ATOM 1517 C CA . LEU A 1 188 ? 5.526 -1.225 3.720 1.00 90.25 188 LEU A CA 1
ATOM 1518 C C . LEU A 1 188 ? 4.408 -0.173 3.719 1.00 90.25 188 LEU A C 1
ATOM 1520 O O . LEU A 1 188 ? 3.425 -0.329 3.001 1.00 90.25 188 LEU A O 1
ATOM 1524 N N . VAL A 1 189 ? 4.556 0.931 4.460 1.00 91.81 189 VAL A N 1
ATOM 1525 C CA . VAL A 1 189 ? 3.560 2.013 4.460 1.00 91.81 189 VAL A CA 1
ATOM 1526 C C . VAL A 1 189 ? 3.489 2.688 3.089 1.00 91.81 189 VAL A C 1
ATOM 1528 O O . VAL A 1 189 ? 2.397 2.959 2.593 1.00 91.81 189 VAL A O 1
ATOM 1531 N N . ALA A 1 190 ? 4.642 2.965 2.473 1.00 87.69 190 ALA A N 1
ATOM 1532 C CA . ALA A 1 190 ? 4.708 3.601 1.159 1.00 87.69 190 ALA A CA 1
ATOM 1533 C C . ALA A 1 190 ? 4.171 2.678 0.059 1.00 87.69 190 ALA A C 1
ATOM 1535 O O . ALA A 1 190 ? 3.367 3.117 -0.761 1.00 87.69 190 ALA A O 1
ATOM 1536 N N . ILE A 1 191 ? 4.564 1.403 0.089 1.00 89.31 191 ILE A N 1
ATOM 1537 C CA . ILE A 1 191 ? 4.104 0.375 -0.853 1.00 89.31 191 ILE A CA 1
ATOM 1538 C C . ILE A 1 191 ? 2.590 0.215 -0.769 1.00 89.31 191 ILE A C 1
ATOM 1540 O O . ILE A 1 191 ? 1.907 0.304 -1.786 1.00 89.31 191 ILE A O 1
ATOM 1544 N N . THR A 1 192 ? 2.054 0.083 0.444 1.00 92.56 192 THR A N 1
ATOM 1545 C CA . THR A 1 192 ? 0.609 -0.054 0.654 1.00 92.56 192 THR A CA 1
ATOM 1546 C C . THR A 1 192 ? -0.137 1.190 0.187 1.00 92.56 192 THR A C 1
ATOM 1548 O O . THR A 1 192 ? -1.118 1.085 -0.545 1.00 92.56 192 THR A O 1
ATOM 1551 N N . ASP A 1 193 ? 0.336 2.389 0.544 1.00 91.19 193 ASP A N 1
ATOM 1552 C CA . ASP A 1 193 ? -0.291 3.625 0.072 1.00 91.19 193 ASP A CA 1
ATOM 1553 C C . ASP A 1 193 ? -0.278 3.740 -1.458 1.00 91.19 193 ASP A C 1
ATOM 1555 O O . ASP A 1 193 ? -1.234 4.258 -2.037 1.00 91.19 193 ASP A O 1
ATOM 1559 N N . CYS A 1 194 ? 0.798 3.284 -2.104 1.00 89.00 194 CYS A N 1
ATOM 1560 C CA . CYS A 1 194 ? 0.936 3.317 -3.554 1.00 89.00 194 CYS A CA 1
ATOM 1561 C C . CYS A 1 194 ? 0.020 2.303 -4.242 1.00 89.00 194 CYS A C 1
ATOM 1563 O O . CYS A 1 194 ? -0.666 2.664 -5.199 1.00 89.00 194 CYS A O 1
ATOM 1565 N N . LEU A 1 195 ? -0.060 1.080 -3.708 1.00 91.38 195 LEU A N 1
ATOM 1566 C CA . LEU A 1 195 ? -0.960 0.035 -4.190 1.00 91.38 195 LEU A CA 1
ATOM 1567 C C . LEU A 1 195 ? -2.406 0.542 -4.230 1.00 91.38 195 LEU A C 1
ATOM 1569 O O . LEU A 1 195 ? -3.025 0.569 -5.291 1.00 91.38 195 LEU A O 1
ATOM 1573 N N . TYR A 1 196 ? -2.922 1.022 -3.094 1.00 92.19 196 TYR A N 1
ATOM 1574 C CA . TYR A 1 196 ? -4.307 1.497 -2.997 1.00 92.19 196 TYR A CA 1
ATOM 1575 C C . TYR A 1 196 ? -4.558 2.798 -3.768 1.00 92.19 196 TYR A C 1
ATOM 1577 O O . TYR A 1 196 ? -5.678 3.041 -4.204 1.00 92.19 196 TYR A O 1
ATOM 1585 N N . ARG A 1 197 ? -3.529 3.623 -3.996 1.00 88.69 197 ARG A N 1
ATOM 1586 C CA . ARG A 1 197 ? -3.621 4.775 -4.905 1.00 88.69 197 ARG A CA 1
ATOM 1587 C C . ARG A 1 197 ? -3.779 4.352 -6.366 1.00 88.69 197 ARG A C 1
ATOM 1589 O O . ARG A 1 197 ? -4.429 5.070 -7.120 1.00 88.69 197 ARG A O 1
ATOM 1596 N N . GLY A 1 198 ? -3.117 3.267 -6.767 1.00 87.06 198 GLY A N 1
ATOM 1597 C CA . GLY A 1 198 ? -3.173 2.736 -8.128 1.00 87.06 198 GLY A CA 1
ATOM 1598 C C . GLY A 1 198 ? -4.470 1.985 -8.426 1.00 87.06 198 GLY A C 1
ATOM 1599 O O . GLY A 1 198 ? -4.893 1.943 -9.577 1.00 87.06 198 GLY A O 1
ATOM 1600 N N . MET A 1 199 ? -5.137 1.438 -7.405 1.00 90.25 199 MET A N 1
ATOM 1601 C CA . MET A 1 199 ? -6.414 0.735 -7.570 1.00 90.25 199 MET A CA 1
ATOM 1602 C C . MET A 1 199 ? -7.475 1.630 -8.227 1.00 90.25 199 MET A C 1
ATOM 1604 O O . MET A 1 199 ? -7.774 2.720 -7.744 1.00 90.25 199 MET A O 1
ATOM 1608 N N . GLY A 1 200 ? -8.053 1.158 -9.335 1.00 85.94 200 GLY A N 1
ATOM 1609 C CA . GLY A 1 200 ? -9.084 1.883 -10.089 1.00 85.94 200 GLY A CA 1
ATOM 1610 C C . GLY A 1 200 ? -8.576 3.064 -10.920 1.00 85.94 200 GLY A C 1
ATOM 1611 O O . GLY A 1 200 ? -9.364 3.703 -11.608 1.00 85.94 200 GLY A O 1
ATOM 1612 N N . VAL A 1 201 ? -7.274 3.354 -10.870 1.00 86.31 201 VAL A N 1
ATOM 1613 C CA . VAL A 1 201 ? -6.637 4.461 -11.598 1.00 86.31 201 VAL A CA 1
ATOM 1614 C C . VAL A 1 201 ? -5.645 3.932 -12.628 1.00 86.31 201 VAL A C 1
ATOM 1616 O O . VAL A 1 201 ? -5.557 4.472 -13.731 1.00 86.31 201 VAL A O 1
ATOM 1619 N N . SER A 1 202 ? -4.924 2.871 -12.280 1.00 86.94 202 SER A N 1
ATOM 1620 C CA . SER A 1 202 ? -3.870 2.281 -13.093 1.00 86.94 202 SER A CA 1
ATOM 1621 C C . SER A 1 202 ? -4.212 0.835 -13.427 1.00 86.94 202 SER A C 1
ATOM 1623 O O . SER A 1 202 ? -4.578 0.079 -12.528 1.00 86.94 202 SER A O 1
ATOM 1625 N N . ARG A 1 203 ? -4.061 0.449 -14.699 1.00 86.44 203 ARG A N 1
ATOM 1626 C CA . ARG A 1 203 ? -4.271 -0.933 -15.153 1.00 86.44 203 ARG A CA 1
ATOM 1627 C C . ARG A 1 203 ? -3.241 -1.874 -14.530 1.00 86.44 203 ARG A C 1
ATOM 1629 O O . ARG A 1 203 ? -3.598 -2.914 -13.990 1.00 86.44 203 ARG A O 1
ATOM 1636 N N . PHE A 1 204 ? -1.974 -1.466 -14.546 1.00 87.12 204 PHE A N 1
ATOM 1637 C CA . PHE A 1 204 ? -0.880 -2.177 -13.894 1.00 87.12 204 PHE A CA 1
ATOM 1638 C C . PHE A 1 204 ? -0.119 -1.271 -12.928 1.00 87.12 204 PHE A C 1
ATOM 1640 O O . PHE A 1 204 ? 0.043 -0.066 -13.156 1.00 87.12 204 PHE A O 1
ATOM 1647 N N . VAL A 1 205 ? 0.404 -1.871 -11.862 1.00 87.56 205 VAL A N 1
ATOM 1648 C CA . VAL A 1 205 ? 1.302 -1.213 -10.911 1.00 87.56 205 VAL A CA 1
ATOM 1649 C C . VAL A 1 205 ? 2.576 -2.038 -10.779 1.00 87.56 205 VAL A C 1
ATOM 1651 O O . VAL A 1 205 ? 2.510 -3.216 -10.458 1.00 87.56 205 VAL A O 1
ATOM 1654 N N . ALA A 1 206 ? 3.731 -1.432 -11.027 1.00 85.75 206 ALA A N 1
ATOM 1655 C CA . ALA A 1 206 ? 5.030 -2.054 -10.816 1.00 85.75 206 ALA A CA 1
ATOM 1656 C C . ALA A 1 206 ? 5.654 -1.549 -9.516 1.00 85.75 206 ALA A C 1
ATOM 1658 O O . ALA A 1 206 ? 5.706 -0.342 -9.276 1.00 85.75 206 ALA A O 1
ATOM 1659 N N . PHE A 1 207 ? 6.145 -2.471 -8.703 1.00 85.38 207 PHE A N 1
ATOM 1660 C CA . PHE A 1 207 ? 6.982 -2.208 -7.540 1.00 85.38 207 PHE A CA 1
ATOM 1661 C C . PHE A 1 207 ? 8.384 -2.665 -7.903 1.00 85.38 207 PHE A C 1
ATOM 1663 O O . PHE A 1 207 ? 8.526 -3.823 -8.278 1.00 85.38 207 PHE A O 1
ATOM 1670 N N . HIS A 1 208 ? 9.361 -1.760 -7.871 1.00 77.50 208 HIS A N 1
ATOM 1671 C CA . HIS A 1 208 ? 10.773 -2.108 -8.026 1.00 77.50 208 HIS A CA 1
ATOM 1672 C C . HIS A 1 208 ? 11.699 -1.037 -7.443 1.00 77.50 208 HIS A C 1
ATOM 1674 O O . HIS A 1 208 ? 11.263 0.103 -7.222 1.00 77.50 208 HIS A O 1
ATOM 1680 N N . ASP A 1 209 ? 12.968 -1.375 -7.201 1.00 74.31 209 ASP A N 1
ATOM 1681 C CA . ASP A 1 209 ? 13.969 -0.407 -6.744 1.00 74.31 209 ASP A CA 1
ATOM 1682 C C . ASP A 1 209 ? 14.386 0.582 -7.858 1.00 74.31 209 ASP A C 1
ATOM 1684 O O . ASP A 1 209 ? 14.028 0.467 -9.032 1.00 74.31 209 ASP A O 1
ATOM 1688 N N . LEU A 1 210 ? 15.115 1.642 -7.482 1.00 72.06 210 LEU A N 1
ATOM 1689 C CA . LEU A 1 210 ? 15.582 2.679 -8.420 1.00 72.06 210 LEU A CA 1
ATOM 1690 C C . LEU A 1 210 ? 16.689 2.206 -9.362 1.00 72.06 210 LEU A C 1
ATOM 1692 O O . LEU A 1 210 ? 16.899 2.808 -10.413 1.00 72.06 210 LEU A O 1
ATOM 1696 N N . ASP A 1 211 ? 17.462 1.219 -8.932 1.00 66.31 211 ASP A N 1
ATOM 1697 C CA . ASP A 1 211 ? 18.494 0.571 -9.725 1.00 66.31 211 ASP A CA 1
ATOM 1698 C C . ASP A 1 211 ? 17.925 -0.584 -10.562 1.00 66.31 211 ASP A C 1
ATOM 1700 O O . ASP A 1 211 ? 18.693 -1.215 -11.276 1.00 66.31 211 ASP A O 1
ATOM 1704 N N . GLU A 1 212 ? 16.607 -0.805 -10.565 1.00 72.69 212 GLU A N 1
ATOM 1705 C CA . GLU A 1 212 ? 15.946 -1.947 -11.201 1.00 72.69 212 GLU A CA 1
ATOM 1706 C C . GLU A 1 212 ? 14.986 -1.545 -12.334 1.00 72.69 212 GLU A C 1
ATOM 1708 O O . GLU A 1 212 ? 14.240 -0.567 -12.246 1.00 72.69 212 GLU A O 1
ATOM 1713 N N . PHE A 1 213 ? 15.012 -2.311 -13.431 1.00 71.44 213 PHE A N 1
ATOM 1714 C CA . PHE A 1 213 ? 14.156 -2.110 -14.603 1.00 71.44 213 PHE A CA 1
ATOM 1715 C C . PHE A 1 213 ? 13.622 -3.434 -15.140 1.00 71.44 213 PHE A C 1
ATOM 1717 O O . PHE A 1 213 ? 14.377 -4.372 -15.387 1.00 71.44 213 PHE A O 1
ATOM 1724 N N . LEU A 1 214 ? 12.322 -3.474 -15.420 1.00 73.12 214 LEU A N 1
ATOM 1725 C CA . LEU A 1 214 ? 11.688 -4.595 -16.107 1.00 73.12 214 LEU A CA 1
ATOM 1726 C C . LEU A 1 214 ? 11.700 -4.365 -17.620 1.00 73.12 214 LEU A C 1
ATOM 1728 O O . LEU A 1 214 ? 11.152 -3.37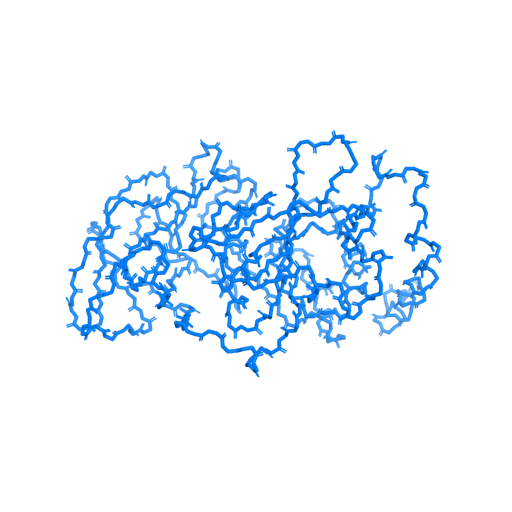8 -18.116 1.00 73.12 214 LEU A O 1
ATOM 1732 N N . ILE A 1 215 ? 12.312 -5.289 -18.359 1.00 71.69 215 ILE A N 1
ATOM 1733 C CA . ILE A 1 215 ? 12.497 -5.194 -19.808 1.00 71.69 215 ILE A CA 1
ATOM 1734 C C . ILE A 1 215 ? 11.820 -6.388 -20.484 1.00 71.69 215 ILE A C 1
ATOM 1736 O O . ILE A 1 215 ? 12.267 -7.530 -20.311 1.00 71.69 215 ILE A O 1
ATOM 1740 N N . PRO A 1 216 ? 10.779 -6.147 -21.297 1.00 71.56 216 PRO A N 1
ATOM 1741 C CA . PRO A 1 216 ? 10.224 -7.168 -22.172 1.00 71.56 216 PRO A CA 1
ATOM 1742 C C . PRO A 1 216 ? 11.291 -7.653 -23.160 1.00 71.56 216 PRO A C 1
ATOM 1744 O O . PRO A 1 216 ? 11.916 -6.835 -23.838 1.00 71.56 216 PRO A O 1
ATOM 1747 N N . GLN A 1 217 ? 11.481 -8.966 -23.246 1.00 72.50 217 GLN A N 1
ATOM 1748 C CA . GLN A 1 217 ? 12.378 -9.602 -24.221 1.00 72.50 217 GLN A CA 1
ATOM 1749 C C . GLN A 1 217 ? 11.654 -9.951 -25.532 1.00 72.50 217 GLN A C 1
ATOM 1751 O O . GLN A 1 217 ? 12.279 -10.129 -26.573 1.00 72.50 217 GLN A O 1
ATOM 1756 N N . VAL A 1 218 ? 10.319 -9.976 -25.494 1.00 70.00 218 VAL A N 1
ATOM 1757 C CA . VAL A 1 218 ? 9.425 -10.117 -26.652 1.00 70.00 218 VAL A CA 1
ATOM 1758 C C . VAL A 1 218 ? 8.674 -8.803 -26.927 1.00 70.00 218 VAL A C 1
ATOM 1760 O O . VAL A 1 218 ? 8.709 -7.880 -26.110 1.00 70.00 218 VAL A O 1
ATOM 1763 N N . SER A 1 219 ? 8.020 -8.693 -28.091 1.00 62.19 219 SER A N 1
ATOM 1764 C CA . SER A 1 219 ? 7.368 -7.465 -28.596 1.00 62.19 219 SER A CA 1
ATOM 1765 C C . SER A 1 219 ? 6.609 -6.646 -27.532 1.00 62.19 219 SER A C 1
ATOM 1767 O O . SER A 1 219 ? 5.644 -7.112 -26.931 1.00 62.19 219 SER A O 1
ATOM 1769 N N . ARG A 1 220 ? 7.019 -5.379 -27.353 1.00 54.78 220 ARG A N 1
ATOM 1770 C CA . ARG A 1 220 ? 6.684 -4.519 -26.197 1.00 54.78 220 ARG A CA 1
ATOM 1771 C C . ARG A 1 220 ? 5.195 -4.221 -25.970 1.00 54.78 220 ARG A C 1
ATOM 1773 O O . ARG A 1 220 ? 4.826 -3.971 -24.828 1.00 54.78 220 ARG A O 1
ATOM 1780 N N . SER A 1 221 ? 4.355 -4.170 -27.005 1.00 50.88 221 SER A N 1
ATOM 1781 C CA . SER A 1 221 ? 2.953 -3.732 -26.853 1.00 50.88 221 SER A CA 1
ATOM 1782 C C . SER A 1 221 ? 2.011 -4.834 -26.360 1.00 50.88 221 SER A C 1
ATOM 1784 O O . SER A 1 221 ? 0.944 -4.527 -25.834 1.00 50.88 221 SER A O 1
ATOM 1786 N N . SER A 1 222 ? 2.407 -6.105 -26.481 1.00 59.56 222 SER A N 1
ATOM 1787 C CA . SER A 1 222 ? 1.592 -7.256 -26.083 1.00 59.56 222 SER A CA 1
ATOM 1788 C C . SER A 1 222 ? 2.093 -7.961 -24.828 1.00 59.56 222 SER A C 1
ATOM 1790 O O . SER A 1 222 ? 1.322 -8.710 -24.249 1.00 59.56 222 SER A O 1
ATOM 1792 N N . THR A 1 223 ? 3.331 -7.736 -24.371 1.00 69.38 223 THR A N 1
ATOM 1793 C CA . THR A 1 223 ? 3.928 -8.576 -23.317 1.00 69.38 223 THR A CA 1
ATOM 1794 C C . THR A 1 223 ? 3.170 -8.514 -21.998 1.00 69.38 223 THR A C 1
ATOM 1796 O O . THR A 1 223 ? 2.774 -9.558 -21.508 1.00 69.38 223 THR A O 1
ATOM 1799 N N . LEU A 1 224 ? 2.904 -7.329 -21.431 1.00 71.88 224 LEU A N 1
ATOM 1800 C CA . LEU A 1 224 ? 2.170 -7.254 -20.157 1.00 71.88 224 LEU A CA 1
ATOM 1801 C C . LEU A 1 224 ? 0.727 -7.747 -20.302 1.00 71.88 224 LEU A C 1
ATOM 1803 O O . LEU A 1 224 ? 0.262 -8.508 -19.470 1.00 71.88 224 LEU A O 1
ATOM 1807 N N . ASN A 1 225 ? 0.033 -7.381 -21.378 1.00 77.38 225 ASN A N 1
ATOM 1808 C CA . ASN A 1 225 ? -1.340 -7.843 -21.592 1.00 77.38 225 ASN A CA 1
ATOM 1809 C C . ASN A 1 225 ? -1.431 -9.361 -21.809 1.00 77.38 225 ASN A C 1
ATOM 1811 O O . ASN A 1 225 ? -2.376 -9.971 -21.333 1.00 77.38 225 ASN A O 1
ATOM 1815 N N . ALA A 1 226 ? -0.460 -9.964 -22.497 1.00 77.88 226 ALA A N 1
ATOM 1816 C CA . ALA A 1 226 ? -0.392 -11.411 -22.692 1.00 77.88 226 ALA A CA 1
ATOM 1817 C C . ALA A 1 226 ? 0.006 -12.145 -21.408 1.00 77.88 226 ALA A C 1
ATOM 1819 O O . ALA A 1 226 ? -0.422 -13.265 -21.173 1.00 77.88 226 ALA A O 1
ATOM 1820 N N . LEU A 1 227 ? 0.837 -11.510 -20.586 1.00 81.56 227 LEU A N 1
ATOM 1821 C CA . LEU A 1 227 ? 1.289 -12.053 -19.317 1.00 81.56 227 LEU A CA 1
ATOM 1822 C C . LEU A 1 227 ? 0.199 -12.001 -18.233 1.00 81.56 227 LEU A C 1
ATOM 1824 O O . LEU A 1 227 ? 0.115 -12.895 -17.395 1.00 81.56 227 LEU A O 1
ATOM 1828 N N . PHE A 1 228 ? -0.632 -10.959 -18.245 1.00 81.25 228 PHE A N 1
ATOM 1829 C CA . PHE A 1 228 ? -1.751 -10.789 -17.326 1.00 81.25 228 PHE A CA 1
ATOM 1830 C C . PHE A 1 228 ? -3.048 -11.339 -17.929 1.00 81.25 228 PHE A C 1
ATOM 1832 O O . PHE A 1 228 ? -3.943 -10.581 -18.312 1.00 81.25 228 PHE A O 1
ATOM 1839 N N . GLU A 1 229 ? -3.138 -12.671 -17.984 1.00 79.94 229 GLU A N 1
ATOM 1840 C CA . GLU A 1 229 ? -4.393 -13.388 -18.236 1.00 79.94 229 GLU A CA 1
ATOM 1841 C C . GLU A 1 229 ? -5.438 -13.093 -17.140 1.00 79.94 229 GLU A C 1
ATOM 1843 O O . GLU A 1 229 ? -5.151 -12.436 -16.133 1.00 79.94 229 GLU A O 1
ATOM 1848 N N . GLU A 1 230 ? -6.677 -13.560 -17.328 1.00 80.62 230 GLU A N 1
ATOM 1849 C CA . GLU A 1 230 ? -7.832 -13.150 -16.517 1.00 80.62 230 GLU A CA 1
ATOM 1850 C C . GLU A 1 230 ? -7.597 -13.269 -15.003 1.00 80.62 230 GLU A C 1
ATOM 1852 O O . GLU A 1 230 ? -7.990 -12.366 -14.267 1.00 80.62 230 GLU A O 1
ATOM 1857 N N . ASN A 1 231 ? -6.914 -14.319 -14.541 1.00 89.00 231 ASN A N 1
ATOM 1858 C CA . ASN A 1 231 ? -6.687 -14.604 -13.123 1.00 89.00 231 ASN A CA 1
ATOM 1859 C C . ASN A 1 231 ? -5.257 -14.320 -12.627 1.00 89.00 231 ASN A C 1
ATOM 1861 O O . ASN A 1 231 ? -4.944 -14.615 -11.471 1.00 89.00 231 ASN A O 1
ATOM 1865 N N . VAL A 1 232 ? -4.376 -13.762 -13.456 1.00 90.00 232 VAL A N 1
ATOM 1866 C CA . VAL A 1 232 ? -3.011 -13.427 -13.035 1.00 90.00 232 VAL A CA 1
ATOM 1867 C C . VAL A 1 232 ? -3.036 -12.090 -12.307 1.00 90.00 232 VAL A C 1
ATOM 1869 O O . VAL A 1 232 ? -3.358 -11.056 -12.885 1.00 90.00 232 VAL A O 1
ATOM 1872 N N . ALA A 1 233 ? -2.695 -12.096 -11.023 1.00 89.94 233 ALA A N 1
ATOM 1873 C CA . ALA A 1 233 ? -2.750 -10.906 -10.184 1.00 89.94 233 ALA A CA 1
ATOM 1874 C C . ALA A 1 233 ? -1.398 -10.226 -10.016 1.00 89.94 233 ALA A C 1
ATOM 1876 O O . ALA A 1 233 ? -1.336 -9.002 -9.883 1.00 89.94 233 ALA A O 1
ATOM 1877 N N . SER A 1 234 ? -0.312 -10.992 -10.053 1.00 90.75 234 SER A N 1
ATOM 1878 C CA . SER A 1 234 ? 1.027 -10.424 -10.085 1.00 90.75 234 SER A CA 1
ATOM 1879 C C . SER A 1 234 ? 2.013 -11.291 -10.831 1.00 90.75 234 SER A C 1
ATOM 1881 O O . SER A 1 234 ? 1.833 -12.492 -10.992 1.00 90.75 234 SER A O 1
ATOM 1883 N N . ILE A 1 235 ? 3.065 -10.642 -11.300 1.00 85.75 235 ILE A N 1
ATOM 1884 C CA . ILE A 1 235 ? 4.153 -11.268 -12.020 1.00 85.75 235 ILE A CA 1
ATOM 1885 C C . ILE A 1 235 ? 5.440 -10.790 -11.383 1.00 85.75 235 ILE A C 1
ATOM 1887 O O . ILE A 1 235 ? 5.870 -9.654 -11.629 1.00 85.75 235 ILE A O 1
ATOM 1891 N N . PRO A 1 236 ? 6.048 -11.633 -10.546 1.00 76.75 236 PRO A N 1
ATOM 1892 C CA . PRO A 1 236 ? 7.430 -11.447 -10.181 1.00 76.75 236 PRO A CA 1
ATOM 1893 C C . PRO A 1 236 ? 8.333 -11.856 -11.367 1.00 76.75 236 PRO A C 1
ATOM 1895 O O . PRO A 1 236 ? 8.100 -12.896 -11.996 1.00 76.75 236 PRO A O 1
ATOM 1898 N N . PRO A 1 237 ? 9.377 -11.083 -11.705 1.00 61.91 237 PRO A N 1
ATOM 1899 C CA . PRO A 1 237 ? 10.372 -11.518 -12.673 1.00 61.91 237 PRO A CA 1
ATOM 1900 C C . PRO A 1 237 ? 11.163 -12.709 -12.105 1.00 61.91 237 PRO A C 1
ATOM 1902 O O . PRO A 1 237 ? 11.409 -12.801 -10.894 1.00 61.91 237 PRO A O 1
ATOM 1905 N N . SER A 1 238 ? 11.573 -13.643 -12.969 1.00 55.09 238 SER A N 1
ATOM 1906 C CA . SER A 1 238 ? 12.493 -14.710 -12.564 1.00 55.09 238 SER A CA 1
ATOM 1907 C C . SER A 1 238 ? 13.902 -14.163 -12.329 1.00 55.09 238 SER A C 1
ATOM 1909 O O . SER A 1 238 ? 14.418 -13.388 -13.124 1.00 55.09 238 SER A O 1
ATOM 1911 N N . TYR A 1 239 ? 14.573 -14.603 -11.268 1.00 51.16 239 TYR A N 1
ATOM 1912 C CA . TYR A 1 239 ? 15.997 -14.326 -11.074 1.00 51.16 239 TYR A CA 1
ATOM 1913 C C . TYR A 1 239 ? 16.844 -15.369 -11.816 1.00 51.16 239 TYR A C 1
ATOM 1915 O O . TYR A 1 239 ? 16.591 -16.568 -11.699 1.00 51.16 239 TYR A O 1
ATOM 1923 N N . VAL A 1 240 ? 17.907 -14.936 -12.503 1.00 37.94 240 VAL A N 1
ATOM 1924 C CA . VAL A 1 240 ? 19.100 -15.787 -12.639 1.00 37.94 240 VAL A CA 1
ATOM 1925 C C . VAL A 1 240 ? 19.780 -15.730 -11.269 1.00 37.94 240 VAL A C 1
ATOM 1927 O O . VAL A 1 240 ? 20.120 -14.644 -10.815 1.00 37.94 240 VAL A O 1
ATOM 1930 N N . GLN A 1 241 ? 19.840 -16.865 -10.566 1.00 39.38 241 GLN A N 1
ATOM 1931 C CA . GLN A 1 241 ? 20.360 -17.048 -9.199 1.00 39.38 241 GLN A CA 1
ATOM 1932 C C . GLN A 1 241 ? 21.421 -16.019 -8.755 1.00 39.38 241 GLN A C 1
ATOM 1934 O O . GLN A 1 241 ? 22.409 -15.864 -9.461 1.00 39.38 241 GLN A O 1
ATOM 1939 N N . ILE A 1 242 ? 21.240 -15.412 -7.563 1.00 36.25 242 ILE A N 1
ATOM 1940 C CA . ILE A 1 242 ? 22.289 -15.140 -6.536 1.00 36.25 242 ILE A CA 1
ATOM 1941 C C . ILE A 1 242 ? 21.739 -14.443 -5.264 1.00 36.25 242 ILE A C 1
ATOM 1943 O O . ILE A 1 242 ? 22.404 -14.471 -4.231 1.00 36.25 242 ILE A O 1
ATOM 1947 N N . SER A 1 243 ? 20.503 -13.923 -5.224 1.00 35.19 243 SER A N 1
ATOM 1948 C CA . SER A 1 243 ? 19.918 -13.447 -3.954 1.00 35.19 243 SER A CA 1
ATOM 1949 C C . SER A 1 243 ? 18.460 -13.884 -3.784 1.00 35.19 243 SER A C 1
ATOM 1951 O O . SER A 1 243 ? 17.632 -13.689 -4.665 1.00 35.19 243 SER A O 1
ATOM 1953 N N . ALA A 1 244 ? 18.141 -14.509 -2.647 1.00 34.31 244 ALA A N 1
ATOM 1954 C CA . ALA A 1 244 ? 16.819 -15.056 -2.316 1.00 34.31 244 ALA A CA 1
ATOM 1955 C C . ALA A 1 244 ? 15.761 -13.980 -1.977 1.00 34.31 244 ALA A C 1
ATOM 1957 O O . ALA A 1 244 ? 14.829 -14.242 -1.218 1.00 34.31 244 ALA A O 1
ATOM 1958 N N . LYS A 1 245 ? 15.920 -12.754 -2.482 1.00 45.09 245 LYS A N 1
ATOM 1959 C CA . LYS A 1 245 ? 14.998 -11.640 -2.255 1.00 45.09 245 LYS A CA 1
ATOM 1960 C C . LYS A 1 245 ? 14.549 -11.106 -3.606 1.00 45.09 245 LYS A C 1
ATOM 1962 O O . LYS A 1 245 ? 15.265 -10.351 -4.245 1.00 45.09 245 LYS A O 1
ATOM 1967 N N . GLN A 1 246 ? 13.375 -11.550 -4.035 1.00 50.62 246 GLN A N 1
ATOM 1968 C CA . GLN A 1 246 ? 12.614 -10.904 -5.101 1.00 50.62 246 GLN A CA 1
ATOM 1969 C C . GLN A 1 246 ? 12.260 -9.501 -4.570 1.00 50.62 246 GLN A C 1
ATOM 1971 O O . GLN A 1 246 ? 11.898 -9.398 -3.412 1.00 50.62 246 GLN A O 1
ATOM 1976 N N . THR A 1 247 ? 12.487 -8.404 -5.282 1.00 50.53 247 THR A N 1
ATOM 1977 C CA . THR A 1 247 ? 12.012 -7.046 -4.902 1.00 50.53 247 THR A CA 1
ATOM 1978 C C . THR A 1 247 ? 10.859 -6.596 -5.780 1.00 50.53 247 THR A C 1
ATOM 1980 O O . THR A 1 247 ? 10.091 -5.708 -5.407 1.00 50.53 247 THR A O 1
ATOM 1983 N N . ASP A 1 248 ? 10.697 -7.261 -6.923 1.00 71.69 248 ASP A N 1
ATOM 1984 C CA . ASP A 1 248 ? 10.029 -6.643 -8.048 1.00 71.69 248 ASP A CA 1
ATOM 1985 C C . ASP A 1 248 ? 8.789 -7.412 -8.445 1.00 71.69 248 ASP A C 1
ATOM 1987 O O . ASP A 1 248 ? 8.809 -8.631 -8.591 1.00 71.69 248 ASP A O 1
ATOM 1991 N N . CYS A 1 249 ? 7.682 -6.701 -8.606 1.00 80.94 249 CYS A N 1
ATOM 1992 C CA . CYS A 1 249 ? 6.418 -7.281 -9.035 1.00 80.94 249 CYS A CA 1
ATOM 1993 C C . CYS A 1 249 ? 5.674 -6.264 -9.890 1.00 80.94 249 CYS A C 1
ATOM 1995 O O . CYS A 1 249 ? 5.439 -5.135 -9.454 1.00 80.94 249 CYS A O 1
ATOM 1997 N N . VAL A 1 250 ? 5.234 -6.675 -11.078 1.00 87.44 250 VAL A N 1
ATOM 1998 C CA . VAL A 1 250 ? 4.101 -6.006 -11.731 1.00 87.44 250 VAL A CA 1
ATOM 1999 C C . VAL A 1 250 ? 2.836 -6.646 -11.187 1.00 87.44 250 VAL A C 1
ATOM 2001 O O . VAL A 1 250 ? 2.792 -7.861 -11.011 1.00 87.44 250 VAL A O 1
ATOM 2004 N N . VAL A 1 251 ? 1.811 -5.855 -10.898 1.00 91.06 251 VAL A N 1
ATOM 2005 C CA . VAL A 1 251 ? 0.552 -6.345 -10.339 1.00 91.06 251 VAL A CA 1
ATOM 2006 C C . VAL A 1 251 ? -0.645 -5.720 -11.041 1.00 91.06 251 VAL A C 1
ATOM 2008 O O . VAL A 1 251 ? -0.584 -4.576 -11.502 1.00 91.06 251 VAL A O 1
ATOM 2011 N N . ARG A 1 252 ? -1.760 -6.450 -11.036 1.00 91.19 252 ARG A N 1
ATOM 2012 C CA . ARG A 1 252 ? -3.106 -5.905 -11.210 1.00 91.19 252 ARG A CA 1
ATOM 2013 C C . ARG A 1 252 ? -3.616 -5.462 -9.841 1.00 91.19 252 ARG A C 1
ATOM 2015 O O . ARG A 1 252 ? -3.953 -6.315 -9.013 1.00 91.19 252 ARG A O 1
ATOM 2022 N N . PRO A 1 253 ? -3.613 -4.154 -9.536 1.00 91.50 253 PRO A N 1
ATOM 2023 C CA . PRO A 1 253 ? -3.813 -3.681 -8.169 1.00 91.50 253 PRO A CA 1
ATOM 2024 C C . PRO A 1 253 ? -5.180 -4.091 -7.601 1.00 91.50 253 PRO A C 1
ATOM 2026 O O . PRO A 1 253 ? -5.296 -4.348 -6.406 1.00 91.50 253 PRO A O 1
ATOM 2029 N N . GLU A 1 254 ? -6.209 -4.227 -8.438 1.00 90.31 254 GLU A N 1
ATOM 2030 C CA . GLU A 1 254 ? -7.543 -4.672 -8.037 1.00 90.31 254 GLU A CA 1
ATOM 2031 C C . GLU A 1 254 ? -7.592 -6.123 -7.530 1.00 90.31 254 GLU A C 1
ATOM 2033 O O . GLU A 1 254 ? -8.486 -6.449 -6.746 1.00 90.31 254 GLU A O 1
ATOM 2038 N N . MET A 1 255 ? -6.617 -6.958 -7.904 1.00 91.44 255 MET A N 1
ATOM 2039 C CA . MET A 1 255 ? -6.529 -8.377 -7.532 1.00 91.44 255 MET A CA 1
ATOM 2040 C C . MET A 1 255 ? -5.650 -8.628 -6.304 1.00 91.44 255 MET A C 1
ATOM 2042 O O . MET A 1 255 ? -5.612 -9.741 -5.776 1.00 91.44 255 MET A O 1
ATOM 2046 N N . ILE A 1 256 ? -4.959 -7.597 -5.815 1.00 91.44 256 ILE A N 1
ATOM 2047 C CA . ILE A 1 256 ? -4.051 -7.689 -4.672 1.00 91.44 256 ILE A CA 1
ATOM 2048 C C . ILE A 1 256 ? -4.692 -7.090 -3.423 1.00 91.44 256 ILE A C 1
ATOM 2050 O O . ILE A 1 256 ? -5.359 -6.048 -3.455 1.00 91.44 256 ILE A O 1
ATOM 2054 N N . PHE A 1 257 ? -4.486 -7.774 -2.300 1.00 91.56 257 PHE A N 1
ATOM 2055 C CA . PHE A 1 257 ? -4.817 -7.278 -0.971 1.00 91.56 257 PHE A CA 1
ATOM 2056 C C . PHE A 1 257 ? -3.594 -6.663 -0.280 1.00 91.56 257 PHE A C 1
ATOM 2058 O O . PHE A 1 257 ? -3.683 -5.561 0.268 1.00 91.56 257 PHE A O 1
ATOM 2065 N N . GLU A 1 258 ? -2.458 -7.361 -0.336 1.00 92.25 258 GLU A N 1
ATOM 2066 C CA . GLU A 1 258 ? -1.200 -6.958 0.283 1.00 92.25 258 GLU A CA 1
ATOM 2067 C C . GLU A 1 258 ? -0.033 -7.170 -0.686 1.00 92.25 258 GLU A C 1
ATOM 2069 O O . GLU A 1 258 ? 0.204 -8.283 -1.158 1.00 92.25 258 GLU A O 1
ATOM 2074 N N . GLN A 1 259 ? 0.712 -6.094 -0.931 1.00 90.94 259 GLN A N 1
ATOM 2075 C CA . GLN A 1 259 ? 2.019 -6.130 -1.571 1.00 90.94 259 GLN A CA 1
ATOM 2076 C C . GLN A 1 259 ? 3.082 -5.863 -0.504 1.00 90.94 259 GLN A C 1
ATOM 2078 O O . GLN A 1 259 ? 3.019 -4.859 0.210 1.00 90.94 259 GLN A O 1
ATOM 2083 N N . GLY A 1 260 ? 4.048 -6.764 -0.415 1.00 87.12 260 GLY A N 1
ATOM 2084 C CA . GLY A 1 260 ? 5.258 -6.602 0.363 1.00 87.12 260 GLY A CA 1
ATOM 2085 C C . GLY A 1 260 ? 6.323 -5.778 -0.366 1.00 87.12 260 GLY A C 1
ATOM 2086 O O . GLY A 1 260 ? 6.207 -5.455 -1.547 1.00 87.12 260 GLY A O 1
ATOM 2087 N N . ILE A 1 261 ? 7.391 -5.462 0.354 1.00 80.19 261 ILE A N 1
ATOM 2088 C CA . ILE A 1 261 ? 8.686 -4.993 -0.142 1.00 80.19 261 ILE A CA 1
ATOM 2089 C C . ILE A 1 261 ? 9.205 -5.915 -1.237 1.00 80.19 261 ILE A C 1
ATOM 2091 O O . ILE A 1 261 ? 9.717 -5.426 -2.234 1.00 80.19 261 ILE A O 1
ATOM 2095 N N . HIS A 1 262 ? 9.066 -7.223 -1.030 1.00 76.31 262 HIS A N 1
ATOM 2096 C CA . HIS A 1 262 ? 9.755 -8.218 -1.838 1.00 76.31 262 HIS A CA 1
ATOM 2097 C C . HIS A 1 262 ? 8.837 -9.085 -2.710 1.00 76.31 262 HIS A C 1
ATOM 2099 O O . HIS A 1 262 ? 9.257 -9.715 -3.672 1.00 76.31 262 HIS A O 1
ATOM 2105 N N . HIS A 1 263 ? 7.553 -9.153 -2.395 1.00 83.12 263 HIS A N 1
ATOM 2106 C CA . HIS A 1 263 ? 6.654 -10.083 -3.066 1.00 83.12 263 HIS A CA 1
ATOM 2107 C C . HIS A 1 263 ? 5.212 -9.640 -2.902 1.00 83.12 263 HIS A C 1
ATOM 2109 O O . HIS A 1 263 ? 4.873 -8.857 -2.016 1.00 83.12 263 HIS A O 1
ATOM 2115 N N . THR A 1 264 ? 4.331 -10.185 -3.726 1.00 87.75 264 THR A N 1
ATOM 2116 C CA . THR A 1 264 ? 2.900 -10.122 -3.454 1.00 87.75 264 THR A CA 1
ATOM 2117 C C . THR A 1 264 ? 2.571 -11.037 -2.279 1.00 87.75 264 THR A C 1
ATOM 2119 O O . THR A 1 264 ? 2.530 -12.254 -2.435 1.00 87.75 264 THR A O 1
ATOM 2122 N N . SER A 1 265 ? 2.339 -10.460 -1.099 1.00 86.88 265 SER A N 1
ATOM 2123 C CA . SER A 1 265 ? 2.063 -11.229 0.118 1.00 86.88 265 SER A CA 1
ATOM 2124 C C . SER A 1 265 ? 0.691 -11.892 0.084 1.00 86.88 265 SER A C 1
ATOM 2126 O O . SER A 1 265 ? 0.517 -12.993 0.605 1.00 86.88 265 SER A O 1
ATOM 2128 N N . ARG A 1 266 ? -0.315 -11.209 -0.485 1.00 89.19 266 ARG A N 1
ATOM 2129 C CA . ARG A 1 266 ? -1.688 -11.717 -0.484 1.00 89.19 266 ARG A CA 1
ATOM 2130 C C . ARG A 1 266 ? -2.530 -11.181 -1.634 1.00 89.19 266 ARG A C 1
ATOM 2132 O O . ARG A 1 266 ? -2.747 -9.973 -1.755 1.00 89.19 266 ARG A O 1
ATOM 2139 N N . VAL A 1 267 ? -3.083 -12.099 -2.418 1.00 90.69 267 VAL A N 1
ATOM 2140 C CA . VAL A 1 267 ? -4.158 -11.821 -3.378 1.00 90.69 267 VAL A CA 1
ATOM 2141 C C . VAL A 1 267 ? -5.493 -11.611 -2.660 1.00 90.69 267 VAL A C 1
ATOM 2143 O O . VAL A 1 267 ? -5.692 -12.058 -1.528 1.00 90.69 267 VAL A O 1
ATOM 2146 N N . ILE A 1 268 ? -6.418 -10.898 -3.301 1.00 89.56 268 ILE A N 1
ATOM 2147 C CA . ILE A 1 268 ? -7.726 -10.587 -2.709 1.00 89.56 268 ILE A CA 1
ATOM 2148 C C . ILE A 1 268 ? -8.709 -11.769 -2.782 1.00 89.56 268 ILE A C 1
ATOM 2150 O O . ILE A 1 268 ? -9.642 -11.812 -1.978 1.00 89.56 268 ILE A O 1
ATOM 2154 N N . GLN A 1 269 ? -8.504 -12.717 -3.707 1.00 89.06 269 GLN A N 1
ATOM 2155 C CA . GLN A 1 269 ? -9.304 -13.937 -3.894 1.00 89.06 269 GLN A CA 1
ATOM 2156 C C . GLN A 1 269 ? -8.404 -15.128 -4.240 1.00 89.06 269 GLN A C 1
ATOM 2158 O O . GLN A 1 269 ? -7.434 -14.959 -4.971 1.00 89.06 269 GLN A O 1
ATOM 2163 N N . ASP A 1 270 ? -8.750 -16.326 -3.763 1.00 88.94 270 ASP A N 1
ATOM 2164 C CA . ASP A 1 270 ? -7.881 -17.519 -3.859 1.00 88.94 270 ASP A CA 1
ATOM 2165 C C . ASP A 1 270 ? -7.654 -18.038 -5.287 1.00 88.94 270 ASP A C 1
ATOM 2167 O O . ASP A 1 270 ? -6.698 -18.764 -5.534 1.00 88.94 270 ASP A O 1
ATOM 2171 N N . HIS A 1 271 ? -8.520 -17.677 -6.235 1.00 90.06 271 HIS A N 1
ATOM 2172 C CA . HIS A 1 271 ? -8.360 -18.074 -7.636 1.00 90.06 271 HIS A CA 1
ATOM 2173 C C . HIS A 1 271 ? -7.355 -17.201 -8.400 1.00 90.06 271 HIS A C 1
ATOM 2175 O O . HIS A 1 271 ? -6.995 -17.536 -9.530 1.00 90.06 271 HIS A O 1
ATOM 2181 N N . TYR A 1 272 ? -6.926 -16.082 -7.812 1.00 91.38 272 TYR A N 1
ATOM 2182 C CA . TYR A 1 272 ? -5.893 -15.239 -8.386 1.00 91.38 272 TYR A CA 1
ATOM 2183 C C . TYR A 1 272 ? -4.506 -15.808 -8.117 1.00 91.38 272 TYR A C 1
ATOM 2185 O O . TYR A 1 272 ? -4.208 -16.255 -7.010 1.00 91.38 272 TYR A O 1
ATOM 2193 N N . VAL A 1 273 ? -3.641 -15.745 -9.127 1.00 90.19 273 VAL A N 1
ATOM 2194 C CA . VAL A 1 273 ? -2.324 -16.386 -9.100 1.00 90.19 273 VAL A CA 1
ATOM 2195 C C . VAL A 1 273 ? -1.185 -15.402 -9.342 1.00 90.19 273 VAL A C 1
ATOM 2197 O O . VAL A 1 273 ? -1.363 -14.344 -9.949 1.00 90.19 273 VAL A O 1
ATOM 2200 N N . SER A 1 274 ? 0.004 -15.794 -8.886 1.00 87.69 274 SER A N 1
ATOM 2201 C CA . SER A 1 274 ? 1.251 -15.041 -9.040 1.00 87.69 274 SER A CA 1
ATOM 2202 C C . SER A 1 274 ? 2.343 -15.914 -9.677 1.00 87.69 274 SER A C 1
ATOM 2204 O O . SER A 1 274 ? 3.260 -16.351 -8.978 1.00 87.69 274 SER A O 1
ATOM 2206 N N . PRO A 1 275 ? 2.220 -16.269 -10.970 1.00 85.12 275 PRO A N 1
ATOM 2207 C CA . PRO A 1 275 ? 3.140 -17.187 -11.628 1.00 85.12 275 PRO A CA 1
ATOM 2208 C C . PRO A 1 275 ? 4.520 -16.555 -11.835 1.00 85.12 275 PRO A C 1
ATOM 2210 O O . PRO A 1 275 ? 4.643 -15.372 -12.154 1.00 85.12 275 PRO A O 1
ATOM 2213 N N . LEU A 1 276 ? 5.567 -17.372 -11.714 1.00 80.50 276 LEU A N 1
ATOM 2214 C CA . LEU A 1 276 ? 6.911 -16.985 -12.139 1.00 80.50 276 LEU A CA 1
ATOM 2215 C C . LEU A 1 276 ? 6.952 -16.883 -13.668 1.00 80.50 276 LEU A C 1
ATOM 2217 O O . LEU A 1 276 ? 6.498 -17.790 -14.366 1.00 80.50 276 LEU A O 1
ATOM 2221 N N . VAL A 1 277 ? 7.545 -15.808 -14.184 1.00 77.44 277 VAL A N 1
ATOM 2222 C CA . VAL A 1 277 ? 7.725 -15.600 -15.627 1.00 77.44 277 VAL A CA 1
ATOM 2223 C C . VAL A 1 277 ? 9.189 -15.754 -16.004 1.00 77.44 277 VAL A C 1
ATOM 2225 O O . VAL A 1 277 ? 10.058 -15.229 -15.314 1.00 77.44 277 VAL A O 1
ATOM 2228 N N . SER A 1 278 ? 9.449 -16.460 -17.111 1.00 77.62 278 SER A N 1
ATOM 2229 C CA . SER A 1 278 ? 10.800 -16.673 -17.642 1.00 77.62 278 SER A CA 1
ATOM 2230 C C . SER A 1 278 ? 11.493 -15.360 -18.025 1.00 77.62 278 SER A C 1
ATOM 2232 O O . SER A 1 278 ? 10.886 -14.456 -18.612 1.00 77.62 278 SER A O 1
ATOM 2234 N N . ASN A 1 279 ? 12.808 -15.322 -17.803 1.00 74.31 279 ASN A N 1
ATOM 2235 C CA . ASN A 1 279 ? 13.716 -14.260 -18.234 1.00 74.31 279 ASN A CA 1
ATOM 2236 C C . ASN A 1 279 ? 13.798 -14.065 -19.748 1.00 74.31 279 ASN A C 1
ATOM 2238 O O . ASN A 1 279 ? 14.348 -13.053 -20.181 1.00 74.31 279 ASN A O 1
ATOM 2242 N N . ASP A 1 280 ? 13.260 -14.997 -20.533 1.00 76.62 280 ASP A N 1
ATOM 2243 C CA . ASP A 1 280 ? 13.131 -14.880 -21.989 1.00 76.62 280 ASP A CA 1
ATOM 2244 C C . ASP A 1 280 ? 11.878 -14.103 -22.413 1.00 76.62 280 ASP A C 1
ATOM 2246 O O . ASP A 1 280 ? 11.698 -13.811 -23.593 1.00 76.62 280 ASP A O 1
ATOM 2250 N N . ILE A 1 281 ? 11.000 -13.759 -21.464 1.00 76.50 281 ILE A N 1
ATOM 2251 C CA . ILE A 1 281 ? 9.764 -13.007 -21.710 1.00 76.50 281 ILE A CA 1
ATOM 2252 C C . ILE A 1 281 ? 9.846 -11.631 -21.051 1.00 76.50 281 ILE A C 1
ATOM 2254 O O . ILE A 1 281 ? 9.666 -10.607 -21.717 1.00 76.50 281 ILE A O 1
ATOM 2258 N N . LEU A 1 282 ? 10.140 -11.599 -19.750 1.00 75.19 282 LEU A N 1
ATOM 2259 C CA . LEU A 1 282 ? 10.261 -10.377 -18.964 1.00 75.19 282 LEU A CA 1
ATOM 2260 C C . LEU A 1 282 ? 11.461 -10.505 -18.033 1.00 75.19 282 LEU A C 1
ATOM 2262 O O . LEU A 1 282 ? 11.464 -11.330 -17.124 1.00 75.19 282 LEU A O 1
ATOM 2266 N N . ARG A 1 283 ? 12.478 -9.678 -18.272 1.00 75.88 283 ARG A N 1
ATOM 2267 C CA . ARG A 1 283 ? 13.737 -9.722 -17.531 1.00 75.88 283 ARG A CA 1
ATOM 2268 C C . ARG A 1 283 ? 13.846 -8.537 -16.593 1.00 75.88 283 ARG A C 1
ATOM 2270 O O . ARG A 1 283 ? 13.566 -7.406 -16.990 1.00 75.88 283 ARG A O 1
ATOM 2277 N N . LEU A 1 284 ? 14.300 -8.803 -15.378 1.00 74.00 284 LEU A N 1
ATOM 2278 C CA . LEU A 1 284 ? 14.738 -7.775 -14.452 1.00 74.00 284 LEU A CA 1
ATOM 2279 C C . LEU A 1 284 ? 16.203 -7.414 -14.714 1.00 74.00 284 LEU A C 1
ATOM 2281 O O . LEU A 1 284 ? 17.051 -8.297 -14.825 1.00 74.00 284 LEU A O 1
ATOM 2285 N N . TYR A 1 285 ? 16.501 -6.122 -14.784 1.00 69.56 285 TYR A N 1
ATOM 2286 C CA . TYR A 1 285 ? 17.846 -5.603 -14.992 1.00 69.56 285 TYR A CA 1
ATOM 2287 C C . TYR A 1 285 ? 18.255 -4.651 -13.874 1.00 69.56 285 TYR A C 1
ATOM 2289 O O . TYR A 1 285 ? 17.477 -3.773 -13.512 1.00 69.56 285 TYR A O 1
ATOM 2297 N N . HIS A 1 286 ? 19.497 -4.780 -13.399 1.00 69.69 286 HIS A N 1
ATOM 2298 C CA . HIS A 1 286 ? 20.057 -3.966 -12.321 1.00 69.69 286 HIS A CA 1
ATOM 2299 C C . HIS A 1 286 ? 21.159 -3.024 -12.849 1.00 69.69 286 HIS A C 1
ATOM 2301 O O . HIS A 1 286 ? 22.158 -3.469 -13.412 1.00 69.69 286 HIS A O 1
ATOM 2307 N N . TYR A 1 287 ? 20.998 -1.711 -12.674 1.00 58.00 287 TYR A N 1
ATOM 2308 C CA . TYR A 1 287 ? 21.831 -0.664 -13.281 1.00 58.00 287 TYR A CA 1
ATOM 2309 C C . TYR A 1 287 ? 23.101 -0.302 -12.476 1.00 58.00 287 TYR A C 1
ATOM 2311 O O . TYR A 1 287 ? 24.013 0.299 -13.044 1.00 58.00 287 TYR A O 1
ATOM 2319 N N . LYS A 1 288 ? 23.233 -0.659 -11.181 1.00 55.25 288 LYS A N 1
ATOM 2320 C CA . LYS A 1 288 ? 24.424 -0.314 -10.362 1.00 55.25 288 LYS A CA 1
ATOM 2321 C C . LYS A 1 288 ? 25.191 -1.507 -9.746 1.00 55.25 288 LYS A C 1
ATOM 2323 O O . LYS A 1 288 ? 24.797 -2.091 -8.754 1.00 55.25 288 LYS A O 1
ATOM 2328 N N . VAL A 1 289 ? 26.350 -1.767 -10.359 1.00 50.97 289 VAL A N 1
ATOM 2329 C CA . VAL A 1 289 ? 27.623 -2.433 -9.974 1.00 50.97 289 VAL A CA 1
ATOM 2330 C C . VAL A 1 289 ? 27.758 -3.223 -8.649 1.00 50.97 289 VAL A C 1
ATOM 2332 O O . VAL A 1 289 ? 27.965 -2.656 -7.583 1.00 50.97 289 VAL A O 1
ATOM 2335 N N . SER A 1 290 ? 27.840 -4.547 -8.797 1.00 43.84 290 SER A N 1
ATOM 2336 C CA . SER A 1 290 ? 28.966 -5.477 -8.491 1.00 43.84 290 SER A CA 1
ATOM 2337 C C . SER A 1 290 ? 28.549 -6.893 -8.918 1.00 43.84 290 SER A C 1
ATOM 2339 O O . SER A 1 290 ? 29.384 -7.690 -9.354 1.00 43.84 290 SER A O 1
ATOM 2341 N N . ASP A 1 291 ? 27.226 -7.102 -8.890 1.00 43.59 291 ASP A N 1
ATOM 2342 C CA . ASP A 1 291 ? 26.516 -8.368 -9.087 1.00 43.59 291 ASP A CA 1
ATOM 2343 C C . ASP A 1 291 ? 25.474 -8.290 -10.225 1.00 43.59 291 ASP A C 1
ATOM 2345 O O . ASP A 1 291 ? 24.814 -9.277 -10.536 1.00 43.59 291 ASP A O 1
ATOM 2349 N N . GLY A 1 292 ? 25.328 -7.127 -10.877 1.00 46.16 292 GLY A N 1
ATOM 2350 C CA . GLY A 1 292 ? 24.671 -7.054 -12.184 1.00 46.16 292 GLY A CA 1
ATOM 2351 C C . GLY A 1 292 ? 25.434 -7.942 -13.163 1.00 46.16 292 GLY A C 1
ATOM 2352 O O . GLY A 1 292 ? 26.657 -8.053 -13.047 1.00 46.16 292 GLY A O 1
ATOM 2353 N N . SER A 1 293 ? 24.730 -8.607 -14.083 1.00 45.25 293 SER A N 1
ATOM 2354 C CA . SER A 1 293 ? 25.360 -9.512 -15.045 1.00 45.25 293 SER A CA 1
ATOM 2355 C C . SER A 1 293 ? 26.505 -8.781 -15.747 1.00 45.25 293 SER A C 1
ATOM 2357 O O . SER A 1 293 ? 26.277 -7.932 -16.604 1.00 45.25 293 SER A O 1
ATOM 2359 N N . LYS A 1 294 ? 27.751 -9.102 -15.369 1.00 47.47 294 LYS A N 1
ATOM 2360 C CA . LYS A 1 294 ? 28.980 -8.507 -15.928 1.00 47.47 294 LYS A CA 1
ATOM 2361 C C . LYS A 1 294 ? 29.118 -8.755 -17.436 1.00 47.47 294 LYS A C 1
ATOM 2363 O O . LYS A 1 294 ? 30.077 -8.292 -18.040 1.00 47.47 294 LYS A O 1
ATOM 2368 N N . THR A 1 295 ? 28.198 -9.532 -17.997 1.00 52.19 295 THR A N 1
ATOM 2369 C CA . THR A 1 295 ? 28.155 -10.009 -19.371 1.00 52.19 295 THR A CA 1
ATOM 2370 C C . THR A 1 295 ? 26.829 -9.686 -20.072 1.00 52.19 295 THR A C 1
ATOM 2372 O O . THR A 1 295 ? 26.673 -10.083 -21.219 1.00 52.19 295 THR A O 1
ATOM 2375 N N . ASP A 1 296 ? 25.845 -9.052 -19.411 1.00 57.69 296 ASP A N 1
ATOM 2376 C CA . ASP A 1 296 ? 24.571 -8.673 -20.050 1.00 57.69 296 ASP A CA 1
ATOM 2377 C C . ASP A 1 296 ? 24.586 -7.183 -20.403 1.00 57.69 296 ASP A C 1
ATOM 2379 O O . ASP A 1 296 ? 24.158 -6.331 -19.625 1.00 57.69 296 ASP A O 1
ATOM 2383 N N . ASP A 1 297 ? 25.065 -6.889 -21.610 1.00 62.03 297 ASP A N 1
ATOM 2384 C CA . ASP A 1 297 ? 25.102 -5.538 -22.165 1.00 62.03 297 ASP A CA 1
ATOM 2385 C C . ASP A 1 297 ? 23.797 -5.166 -22.896 1.00 62.03 297 ASP A C 1
ATOM 2387 O O . ASP A 1 297 ? 23.711 -4.094 -23.493 1.00 62.03 297 ASP A O 1
ATOM 2391 N N . THR A 1 298 ? 22.734 -5.984 -22.813 1.00 63.00 298 THR A N 1
ATOM 2392 C CA . THR A 1 298 ? 21.477 -5.807 -23.572 1.00 63.00 298 THR A CA 1
ATOM 2393 C C . THR A 1 298 ? 20.871 -4.416 -23.387 1.00 63.00 298 THR A C 1
ATOM 2395 O O . THR A 1 298 ? 20.342 -3.834 -24.336 1.00 63.00 298 THR A O 1
ATOM 2398 N N . ILE A 1 299 ? 20.929 -3.847 -22.175 1.00 62.06 299 ILE A N 1
ATOM 2399 C CA . ILE A 1 299 ? 20.452 -2.477 -21.935 1.00 62.06 299 ILE A CA 1
ATOM 2400 C C . ILE A 1 299 ? 21.336 -1.444 -22.619 1.00 62.06 299 ILE A C 1
ATOM 2402 O O . ILE A 1 299 ? 20.823 -0.517 -23.252 1.00 62.06 299 ILE A O 1
ATOM 2406 N N . LEU A 1 300 ? 22.652 -1.594 -22.494 1.00 64.12 300 LEU A N 1
ATOM 2407 C CA . LEU A 1 300 ? 23.614 -0.677 -23.083 1.00 64.12 300 LEU A CA 1
ATOM 2408 C C . LEU A 1 300 ? 23.533 -0.710 -24.616 1.00 64.12 300 LEU A C 1
ATOM 2410 O O . LEU A 1 300 ? 23.490 0.349 -25.241 1.00 64.12 300 LEU A O 1
ATOM 2414 N N . GLU A 1 301 ? 23.424 -1.897 -25.206 1.00 65.81 301 GLU A N 1
ATOM 2415 C CA . GLU A 1 301 ? 23.303 -2.107 -26.649 1.00 65.81 301 GLU A CA 1
ATOM 2416 C C . GLU A 1 301 ? 21.961 -1.606 -27.193 1.00 65.81 301 GLU A C 1
ATOM 2418 O O . GLU A 1 301 ? 21.926 -0.774 -28.101 1.00 65.81 301 GLU A O 1
ATOM 2423 N N . ASN A 1 302 ? 20.840 -2.053 -26.615 1.00 64.25 302 ASN A N 1
ATOM 2424 C CA . ASN A 1 302 ? 19.517 -1.765 -27.178 1.00 64.25 302 ASN A CA 1
ATOM 2425 C C . ASN A 1 302 ? 18.988 -0.377 -26.815 1.00 64.25 302 ASN A C 1
ATOM 2427 O O . ASN A 1 302 ? 18.160 0.182 -27.539 1.00 64.25 302 ASN A O 1
ATOM 2431 N N . TYR A 1 303 ? 19.420 0.177 -25.682 1.00 63.38 303 TYR A N 1
ATOM 2432 C CA . TYR A 1 303 ? 18.864 1.417 -25.148 1.00 63.38 303 TYR A CA 1
ATOM 2433 C C . TYR A 1 303 ? 19.931 2.449 -24.784 1.00 63.38 303 TYR A C 1
ATOM 2435 O O . TYR A 1 303 ? 19.603 3.631 -24.742 1.00 63.38 303 TYR A O 1
ATOM 2443 N N . GLY A 1 304 ? 21.194 2.073 -24.570 1.00 64.62 304 GLY A N 1
ATOM 2444 C CA . GLY A 1 304 ? 22.226 2.960 -24.025 1.00 64.62 304 GLY A CA 1
ATOM 2445 C C . GLY A 1 304 ? 22.410 4.260 -24.806 1.00 64.62 304 GLY A C 1
ATOM 2446 O O . GLY A 1 304 ? 22.424 5.333 -24.203 1.00 64.62 304 GLY A O 1
ATOM 2447 N N . LYS A 1 305 ? 22.451 4.202 -26.146 1.00 64.81 305 LYS A N 1
ATOM 2448 C CA . LYS A 1 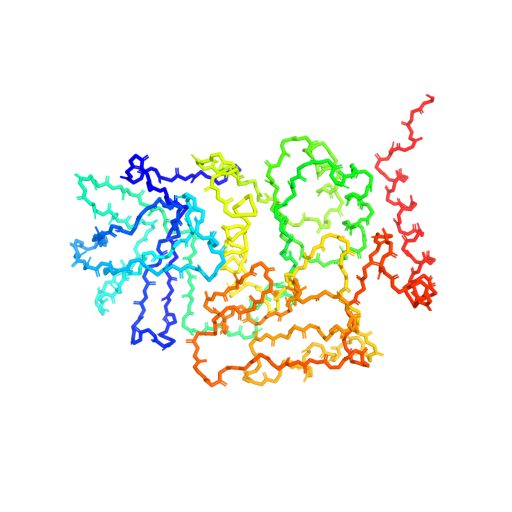305 ? 22.533 5.408 -26.994 1.00 64.81 305 LYS A CA 1
ATOM 2449 C C . LYS A 1 305 ? 21.318 6.325 -26.813 1.00 64.81 305 LYS A C 1
ATOM 2451 O O . LYS A 1 305 ? 21.473 7.530 -26.646 1.00 64.81 305 LYS A O 1
ATOM 2456 N N . LEU A 1 306 ? 20.116 5.749 -26.814 1.00 63.72 306 LEU A N 1
ATOM 2457 C CA . LEU A 1 306 ? 18.861 6.483 -26.645 1.00 63.72 306 LEU A CA 1
ATOM 2458 C C . LEU A 1 306 ? 18.742 7.093 -25.242 1.00 63.72 306 LEU A C 1
ATOM 2460 O O . LEU A 1 306 ? 18.272 8.217 -25.099 1.00 63.72 306 LEU A O 1
ATOM 2464 N N . LEU A 1 307 ? 19.151 6.356 -24.208 1.00 61.88 307 LEU A N 1
ATOM 2465 C CA . LEU A 1 307 ? 19.110 6.809 -22.818 1.00 61.88 307 LEU A CA 1
ATOM 2466 C C . LEU A 1 307 ? 20.122 7.932 -22.581 1.00 61.88 307 LEU A C 1
ATOM 2468 O O . LEU A 1 307 ? 19.767 8.930 -21.960 1.00 61.88 307 LEU A O 1
ATOM 2472 N N . ARG A 1 308 ? 21.333 7.815 -23.140 1.00 64.56 308 ARG A N 1
ATOM 2473 C CA . ARG A 1 308 ? 22.359 8.864 -23.074 1.00 64.56 308 ARG A CA 1
ATOM 2474 C C . ARG A 1 308 ? 21.910 10.143 -23.775 1.00 64.56 308 ARG A C 1
ATOM 2476 O O . ARG A 1 308 ? 21.938 11.196 -23.153 1.00 64.56 308 ARG A O 1
ATOM 2483 N N . GLN A 1 309 ? 21.401 10.036 -25.003 1.00 65.44 309 GLN A N 1
ATOM 2484 C CA . GLN A 1 309 ? 20.879 11.189 -25.738 1.00 65.44 309 GLN A CA 1
ATOM 2485 C C . GLN A 1 309 ? 19.754 11.892 -24.960 1.00 65.44 309 GLN A C 1
ATOM 2487 O O . GLN A 1 309 ? 19.748 13.108 -24.819 1.00 65.44 309 GLN A O 1
ATOM 2492 N N . ARG A 1 310 ? 18.825 11.124 -24.378 1.00 64.12 310 ARG A N 1
ATOM 2493 C CA . ARG A 1 310 ? 17.737 11.681 -23.557 1.00 64.12 310 ARG A CA 1
ATOM 2494 C C . ARG A 1 310 ? 18.233 12.362 -22.286 1.00 64.12 310 ARG A C 1
ATOM 2496 O O . ARG A 1 310 ? 17.648 13.358 -21.867 1.00 64.12 310 ARG A O 1
ATOM 2503 N N . PHE A 1 311 ? 19.252 11.795 -21.647 1.00 63.25 311 PHE A N 1
ATOM 2504 C CA . PHE A 1 311 ? 19.873 12.397 -20.476 1.00 63.25 311 PHE A CA 1
ATOM 2505 C C . PHE A 1 311 ? 20.507 13.744 -20.837 1.00 63.25 311 PHE A C 1
ATOM 2507 O O . PHE A 1 311 ? 20.196 14.743 -20.194 1.00 63.25 311 PHE A O 1
ATOM 2514 N N . GLU A 1 312 ? 21.313 13.782 -21.899 1.00 65.06 312 GLU A N 1
ATOM 2515 C CA . GLU A 1 312 ? 21.960 14.997 -22.408 1.00 65.06 312 GLU A CA 1
ATOM 2516 C C . GLU A 1 312 ? 20.928 16.085 -22.755 1.00 65.06 312 GLU A C 1
ATOM 2518 O O . GLU A 1 312 ? 21.022 17.196 -22.228 1.00 65.06 312 GLU A O 1
ATOM 2523 N N . ASP A 1 313 ? 19.881 15.742 -23.518 1.00 64.94 313 ASP A N 1
ATOM 2524 C CA . ASP A 1 313 ? 18.791 16.656 -23.901 1.00 64.94 313 ASP A CA 1
ATOM 2525 C C . ASP A 1 313 ? 18.123 17.316 -22.687 1.00 64.94 313 ASP A C 1
ATOM 2527 O O . ASP A 1 313 ? 17.765 18.497 -22.692 1.00 64.94 313 ASP A O 1
ATOM 2531 N N . VAL A 1 314 ? 17.881 16.536 -21.634 1.00 57.59 314 VAL A N 1
ATOM 2532 C CA . VAL A 1 314 ? 17.219 17.052 -20.439 1.00 57.59 314 VAL A CA 1
ATOM 2533 C C . VAL A 1 314 ? 18.166 17.919 -19.643 1.00 57.59 314 VAL A C 1
ATOM 2535 O O . VAL A 1 314 ? 17.766 18.999 -19.218 1.00 57.59 314 VAL A O 1
ATOM 2538 N N . VAL A 1 315 ? 19.384 17.440 -19.412 1.00 61.22 315 VAL A N 1
ATOM 2539 C CA . VAL A 1 315 ? 20.382 18.144 -18.618 1.00 61.22 315 VAL A CA 1
ATOM 2540 C C . VAL A 1 315 ? 20.692 19.516 -19.220 1.00 61.22 315 VAL A C 1
ATOM 2542 O O . VAL A 1 315 ? 20.824 20.490 -18.473 1.00 61.22 315 VAL A O 1
ATOM 2545 N N . GLU A 1 316 ? 20.711 19.615 -20.551 1.00 66.56 316 GLU A N 1
ATOM 2546 C CA . GLU A 1 316 ? 20.786 20.886 -21.268 1.00 66.56 316 GLU A CA 1
ATOM 2547 C C . GLU A 1 316 ? 19.568 21.782 -20.977 1.00 66.56 316 GLU A C 1
ATOM 2549 O O . GLU A 1 316 ? 19.734 22.951 -20.621 1.00 66.56 316 GLU A O 1
ATOM 2554 N N . ARG A 1 317 ? 18.344 21.236 -21.046 1.00 61.81 317 ARG A N 1
ATOM 2555 C CA . ARG A 1 317 ? 17.095 21.981 -20.783 1.00 61.81 317 ARG A CA 1
ATOM 2556 C C . ARG A 1 317 ? 16.970 22.508 -19.355 1.00 61.81 317 ARG A C 1
ATOM 2558 O O . ARG A 1 317 ? 16.423 23.590 -19.167 1.00 61.81 317 ARG A O 1
ATOM 2565 N N . ILE A 1 318 ? 17.434 21.757 -18.357 1.00 55.25 318 ILE A N 1
ATOM 2566 C CA . ILE A 1 318 ? 17.373 22.162 -16.937 1.00 55.25 318 ILE A CA 1
ATOM 2567 C C . ILE A 1 318 ? 18.617 22.928 -16.479 1.00 55.25 318 ILE A C 1
ATOM 2569 O O . ILE A 1 318 ? 18.708 23.312 -15.316 1.00 55.25 318 ILE A O 1
ATOM 2573 N N . GLY A 1 319 ? 19.581 23.156 -17.378 1.00 57.69 319 GLY A N 1
ATOM 2574 C CA . GLY A 1 319 ? 20.761 23.973 -17.107 1.00 57.69 319 GLY A CA 1
ATOM 2575 C C . GLY A 1 319 ? 21.696 23.404 -16.038 1.00 57.69 319 GLY A C 1
ATOM 2576 O O . GLY A 1 319 ? 22.476 24.160 -15.468 1.00 57.69 319 GLY A O 1
ATOM 2577 N N . LEU A 1 320 ? 21.661 22.093 -15.760 1.00 54.69 320 LEU A N 1
ATOM 2578 C CA . LEU A 1 320 ? 22.500 21.477 -14.717 1.00 54.69 320 LEU A CA 1
ATOM 2579 C C . LEU A 1 320 ? 24.012 21.575 -15.019 1.00 54.69 320 LEU A C 1
ATOM 2581 O O . LEU A 1 320 ? 24.804 21.525 -14.083 1.00 54.69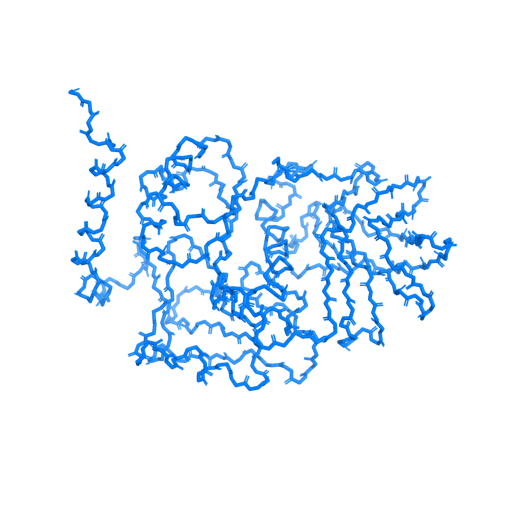 320 LEU A O 1
ATOM 2585 N N . TYR A 1 321 ? 24.407 21.770 -16.285 1.00 50.25 321 TYR A N 1
ATOM 2586 C CA . TYR A 1 321 ? 25.792 22.077 -16.690 1.00 50.25 321 TYR A CA 1
ATOM 2587 C C . TYR A 1 321 ? 26.039 23.559 -17.018 1.00 50.25 321 TYR A C 1
ATOM 2589 O O . TYR A 1 321 ? 27.113 23.905 -17.501 1.00 50.25 321 TYR A O 1
ATOM 2597 N N . ARG A 1 322 ? 25.078 24.461 -16.772 1.00 42.84 322 ARG A N 1
ATOM 2598 C CA . ARG A 1 322 ? 25.283 25.905 -16.959 1.00 42.84 322 ARG A CA 1
ATOM 2599 C C . ARG A 1 322 ? 25.454 26.611 -15.620 1.00 42.84 322 ARG A C 1
ATOM 2601 O O . ARG A 1 322 ? 24.534 27.220 -15.083 1.00 42.84 322 ARG A O 1
ATOM 2608 N N . SER A 1 323 ? 26.684 26.594 -15.127 1.00 31.84 323 SER A N 1
ATOM 2609 C CA . SER A 1 323 ? 27.321 27.771 -14.527 1.00 31.84 323 SER A CA 1
ATOM 2610 C C . SER A 1 323 ? 28.838 27.658 -14.720 1.00 31.84 323 SER A C 1
ATOM 2612 O O . SER A 1 323 ? 29.325 26.528 -14.752 1.00 31.84 323 SER A O 1
ATOM 2614 N N . PRO A 1 324 ? 29.529 28.790 -14.952 1.00 40.44 324 PRO A N 1
ATOM 2615 C CA . PRO A 1 324 ? 30.933 28.832 -15.366 1.00 40.44 324 PRO A CA 1
ATOM 2616 C C . PRO A 1 324 ? 31.902 28.186 -14.375 1.00 40.44 324 PRO A C 1
ATOM 2618 O O . PRO A 1 324 ? 31.597 28.182 -13.158 1.00 40.44 324 PRO A O 1
#